Protein AF-0000000077904258 (afdb_homodimer)

Solvent-accessible surface area (backbone atoms only — not comparable to full-atom values): 14167 Å² total; per-residue (Å²): 96,37,34,33,33,31,25,31,45,76,33,24,28,52,39,50,52,56,43,43,74,75,64,31,46,47,24,30,36,24,66,54,66,74,36,57,56,50,48,56,64,49,77,97,43,69,76,80,59,50,77,41,76,36,55,61,71,36,68,67,44,33,50,74,46,40,58,83,74,37,64,32,38,37,22,43,36,94,44,41,68,57,14,51,48,27,47,47,45,38,37,70,76,64,60,46,83,46,44,39,28,33,26,57,51,66,70,54,41,58,57,41,32,74,72,65,69,45,47,67,48,39,40,34,58,55,40,29,50,52,52,53,54,61,68,72,99,97,36,35,32,34,32,24,32,46,74,33,24,30,52,40,50,52,57,44,42,72,76,64,33,45,46,24,31,36,24,65,54,68,75,38,56,56,50,47,54,65,49,76,97,45,68,76,80,59,48,77,40,76,36,55,60,71,36,68,66,44,34,49,74,45,40,58,85,75,37,64,30,36,37,22,43,36,94,44,41,68,56,14,50,48,27,48,48,44,38,37,72,76,64,59,46,84,46,45,40,27,32,26,57,50,66,70,56,42,57,55,42,32,74,72,66,70,45,47,67,46,38,38,35,59,54,39,28,52,53,53,52,52,61,68,73,102

Structure (mmCIF, N/CA/C/O backbone):
data_AF-0000000077904258-model_v1
#
loop_
_entity.id
_entity.type
_entity.pdbx_description
1 polymer 'Trk system potassium uptake protein TrkA'
#
loop_
_atom_site.group_PDB
_atom_site.id
_atom_site.type_symbol
_atom_site.label_atom_id
_atom_site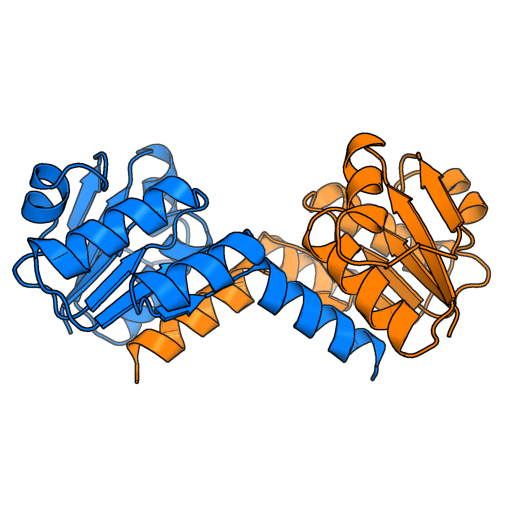.label_alt_id
_atom_site.label_comp_id
_atom_site.label_asym_id
_atom_site.label_entity_id
_atom_site.label_seq_id
_atom_site.pdbx_PDB_ins_code
_atom_site.Cartn_x
_atom_site.Cartn_y
_atom_site.Cartn_z
_atom_site.occupancy
_atom_site.B_iso_or_equiv
_atom_site.auth_seq_id
_atom_site.auth_comp_id
_atom_site.auth_asym_id
_atom_site.auth_atom_id
_atom_site.pdbx_PDB_model_num
ATOM 1 N N . MET A 1 1 ? 2.727 25.922 -0.889 1 93.94 1 MET A N 1
ATOM 2 C CA . MET A 1 1 ? 1.817 25.562 0.194 1 93.94 1 MET A CA 1
ATOM 3 C C . MET A 1 1 ? 2.594 25.094 1.425 1 93.94 1 MET A C 1
ATOM 5 O O . MET A 1 1 ? 3.744 24.672 1.315 1 93.94 1 MET A O 1
ATOM 9 N N . ASN A 1 2 ? 1.916 25.328 2.609 1 97.44 2 ASN A N 1
ATOM 10 C CA . ASN A 1 2 ? 2.365 24.719 3.855 1 97.44 2 ASN A CA 1
ATOM 11 C C . ASN A 1 2 ? 1.626 23.422 4.141 1 97.44 2 ASN A C 1
ATOM 13 O O . ASN A 1 2 ? 0.403 23.406 4.297 1 97.44 2 ASN A O 1
ATOM 17 N N . ILE A 1 3 ? 2.377 22.344 4.188 1 98.31 3 ILE A N 1
ATOM 18 C CA . ILE A 1 3 ? 1.742 21.047 4.324 1 98.31 3 ILE A CA 1
ATOM 19 C C . ILE A 1 3 ? 2.25 20.359 5.586 1 98.31 3 ILE A C 1
ATOM 21 O O . ILE A 1 3 ? 3.459 20.312 5.832 1 98.31 3 ILE A O 1
ATOM 25 N N . LEU A 1 4 ? 1.326 19.891 6.375 1 98.75 4 LEU A N 1
ATOM 26 C CA . LEU A 1 4 ? 1.673 19.078 7.535 1 98.75 4 LEU A CA 1
ATOM 27 C C . LEU A 1 4 ? 1.568 17.594 7.203 1 98.75 4 LEU A C 1
ATOM 29 O O . LEU A 1 4 ? 0.49 17.109 6.859 1 98.75 4 LEU A O 1
ATOM 33 N N . VAL A 1 5 ? 2.654 16.891 7.293 1 98.75 5 VAL A N 1
ATOM 34 C CA . VAL A 1 5 ? 2.699 15.461 7.043 1 98.75 5 VAL A CA 1
ATOM 35 C C . VAL A 1 5 ? 2.842 14.711 8.367 1 98.75 5 VAL A C 1
ATOM 37 O O . VAL A 1 5 ? 3.729 15.016 9.164 1 98.75 5 VAL A O 1
ATOM 40 N N . ILE A 1 6 ? 1.942 13.836 8.531 1 98.81 6 ILE A N 1
ATOM 41 C CA . ILE A 1 6 ? 1.975 12.992 9.719 1 98.81 6 ILE A CA 1
ATOM 42 C C . ILE A 1 6 ? 2.443 11.586 9.344 1 98.81 6 ILE A C 1
ATOM 44 O O . ILE A 1 6 ? 1.739 10.859 8.641 1 98.81 6 ILE A O 1
ATOM 48 N N . GLY A 1 7 ? 3.572 11.172 9.852 1 98.44 7 GLY A N 1
ATOM 49 C CA . GLY A 1 7 ? 4.18 9.906 9.492 1 98.44 7 GLY A CA 1
ATOM 50 C C . GLY A 1 7 ? 5.359 10.055 8.547 1 98.44 7 GLY A C 1
ATOM 51 O O . GLY A 1 7 ? 5.242 10.672 7.488 1 98.44 7 GLY A O 1
ATOM 52 N N . CYS A 1 8 ? 6.43 9.438 8.922 1 97.25 8 CYS A N 1
ATOM 53 C CA . CYS A 1 8 ? 7.648 9.516 8.125 1 97.25 8 CYS A CA 1
ATOM 54 C C . CYS A 1 8 ? 8.195 8.133 7.82 1 97.25 8 CYS A C 1
ATOM 56 O O . CYS A 1 8 ? 9.406 7.902 7.91 1 97.25 8 CYS A O 1
ATOM 58 N N . ASP A 1 9 ? 7.273 7.215 7.664 1 95.12 9 ASP A N 1
ATOM 59 C CA . ASP A 1 9 ? 7.727 5.938 7.129 1 95.12 9 ASP A CA 1
ATOM 60 C C . ASP A 1 9 ? 8.109 6.059 5.656 1 95.12 9 ASP A C 1
ATOM 62 O O . ASP A 1 9 ? 8.367 7.164 5.168 1 95.12 9 ASP A O 1
ATOM 66 N N . GLN A 1 10 ? 8.195 4.957 4.957 1 93.62 10 GLN A N 1
ATOM 67 C CA . GLN A 1 10 ? 8.648 4.98 3.568 1 93.62 10 GLN A CA 1
ATOM 68 C C . GLN A 1 10 ? 7.762 5.879 2.715 1 93.62 10 GLN A C 1
ATOM 70 O O . GLN A 1 10 ? 8.258 6.672 1.911 1 93.62 10 GLN A O 1
ATOM 75 N N . VAL A 1 11 ? 6.453 5.777 2.947 1 97.25 11 VAL A N 1
ATOM 76 C CA . VAL A 1 11 ? 5.516 6.602 2.193 1 97.25 11 VAL A CA 1
ATOM 77 C C . VAL A 1 11 ? 5.719 8.07 2.553 1 97.25 11 VAL A C 1
ATOM 79 O O . VAL A 1 11 ? 5.891 8.914 1.668 1 97.25 11 VAL A O 1
ATOM 82 N N . GLY A 1 12 ? 5.73 8.414 3.85 1 97.56 12 GLY A N 1
ATOM 83 C CA . GLY A 1 12 ? 5.879 9.781 4.32 1 97.56 12 GLY A CA 1
ATOM 84 C C . GLY A 1 12 ? 7.18 10.422 3.879 1 97.56 12 GLY A C 1
ATOM 85 O O . GLY A 1 12 ? 7.191 11.57 3.42 1 97.56 12 GLY A O 1
ATOM 86 N N . ALA A 1 13 ? 8.242 9.664 4.023 1 95.44 13 ALA A N 1
ATOM 87 C CA . ALA A 1 13 ? 9.547 10.195 3.662 1 95.44 13 ALA A CA 1
ATOM 88 C C . ALA A 1 13 ? 9.617 10.523 2.174 1 95.44 13 ALA A C 1
ATOM 90 O O . ALA A 1 13 ? 10.117 11.586 1.789 1 95.44 13 ALA A O 1
ATOM 91 N N . SER A 1 14 ? 9.133 9.641 1.361 1 94.81 14 SER A N 1
ATOM 92 C CA . SER A 1 14 ? 9.109 9.867 -0.079 1 94.81 14 SER A CA 1
ATOM 93 C C . SER A 1 14 ? 8.203 11.047 -0.433 1 94.81 14 SER A C 1
ATOM 95 O O . SER A 1 14 ? 8.562 11.891 -1.258 1 94.81 14 SER A O 1
ATOM 97 N N . LEU A 1 15 ? 7.09 11.125 0.194 1 97.19 15 LEU A N 1
ATOM 98 C CA . LEU A 1 15 ? 6.133 12.203 -0.027 1 97.19 15 LEU A CA 1
ATOM 99 C C . LEU A 1 15 ? 6.758 13.562 0.284 1 97.19 15 LEU A C 1
ATOM 101 O O . LEU A 1 15 ? 6.668 14.492 -0.521 1 97.19 15 LEU A O 1
ATOM 105 N N . VAL A 1 16 ? 7.398 13.625 1.448 1 96.75 16 VAL A N 1
ATOM 106 C CA . VAL A 1 16 ? 8.008 14.867 1.922 1 96.75 16 VAL A CA 1
ATOM 107 C C . VAL A 1 16 ? 9.086 15.32 0.94 1 96.75 16 VAL A C 1
ATOM 109 O O . VAL A 1 16 ? 9.133 16.484 0.552 1 96.75 16 VAL A O 1
ATOM 112 N N . ARG A 1 17 ? 9.867 14.43 0.558 1 94.31 17 ARG A N 1
ATOM 113 C CA . ARG A 1 17 ? 10.945 14.742 -0.381 1 94.31 17 ARG A CA 1
ATOM 114 C C . ARG A 1 17 ? 10.391 15.328 -1.675 1 94.31 17 ARG A C 1
ATOM 116 O O . ARG A 1 17 ? 10.844 16.375 -2.131 1 94.31 17 ARG A O 1
ATOM 123 N N . ASP A 1 18 ? 9.398 14.703 -2.252 1 94.56 18 ASP A N 1
ATOM 124 C CA . ASP A 1 18 ? 8.844 15.125 -3.533 1 94.56 18 ASP A CA 1
ATOM 125 C C . ASP A 1 18 ? 8.117 16.469 -3.4 1 94.56 18 ASP A C 1
ATOM 127 O O . ASP A 1 18 ? 8.227 17.328 -4.277 1 94.56 18 ASP A O 1
ATOM 131 N N . LEU A 1 19 ? 7.465 16.656 -2.328 1 96.5 19 LEU A N 1
ATOM 132 C CA . LEU A 1 19 ? 6.75 17.906 -2.102 1 96.5 19 LEU A CA 1
ATOM 133 C C . LEU A 1 19 ? 7.723 19.078 -1.931 1 96.5 19 LEU A C 1
ATOM 135 O O . LEU A 1 19 ? 7.5 20.156 -2.471 1 96.5 19 LEU A O 1
ATOM 139 N N . GLU A 1 20 ? 8.75 18.797 -1.123 1 94.56 20 GLU A N 1
ATOM 140 C CA . GLU A 1 20 ? 9.75 19.844 -0.921 1 94.56 20 GLU A CA 1
ATOM 141 C C . GLU A 1 20 ? 10.453 20.188 -2.229 1 94.56 20 GLU A C 1
ATOM 143 O O . GLU A 1 20 ? 10.719 21.359 -2.498 1 94.56 20 GLU A O 1
ATOM 148 N N . ARG A 1 21 ? 10.727 19.219 -2.982 1 92.25 21 ARG A N 1
ATOM 149 C CA . ARG A 1 21 ? 11.422 19.391 -4.25 1 92.25 21 ARG A CA 1
ATOM 150 C C . ARG A 1 21 ? 10.664 20.344 -5.168 1 92.25 21 ARG A C 1
ATOM 152 O O . ARG A 1 21 ? 11.273 21.125 -5.91 1 92.25 21 ARG A O 1
ATOM 159 N N . ILE A 1 22 ? 9.383 20.344 -5.082 1 94.81 22 ILE A N 1
ATOM 160 C CA . ILE A 1 22 ? 8.609 21.188 -5.992 1 94.81 22 ILE A CA 1
ATOM 161 C C . ILE A 1 22 ? 8.219 22.484 -5.293 1 94.81 22 ILE A C 1
ATOM 163 O O . ILE A 1 22 ? 7.324 23.203 -5.754 1 94.81 22 ILE A O 1
ATOM 167 N N . GLY A 1 23 ? 8.672 22.672 -4.043 1 95.06 23 GLY A N 1
ATOM 168 C CA . GLY A 1 23 ? 8.664 24.016 -3.49 1 95.06 23 GLY A CA 1
ATOM 169 C C . GLY A 1 23 ? 7.676 24.203 -2.355 1 95.06 23 GLY A C 1
ATOM 170 O O . GLY A 1 23 ? 7.391 25.328 -1.94 1 95.06 23 GLY A O 1
ATOM 171 N N . HIS A 1 24 ? 7.125 23.141 -1.857 1 97.25 24 HIS A N 1
ATOM 172 C CA . HIS A 1 24 ? 6.211 23.25 -0.727 1 97.25 24 HIS A CA 1
ATOM 173 C C . HIS A 1 24 ? 6.973 23.312 0.592 1 97.25 24 HIS A C 1
ATOM 175 O O . HIS A 1 24 ? 8.055 22.75 0.715 1 97.25 24 HIS A O 1
ATOM 181 N N . ASP A 1 25 ? 6.422 24.031 1.524 1 97.38 25 ASP A N 1
ATOM 182 C CA . ASP A 1 25 ? 6.93 24.031 2.893 1 97.38 25 ASP A CA 1
ATOM 183 C C . ASP A 1 25 ? 6.332 22.875 3.695 1 97.38 25 ASP A C 1
ATOM 185 O O . ASP A 1 25 ? 5.113 22.688 3.709 1 97.38 25 ASP A O 1
ATOM 189 N N . ILE A 1 26 ? 7.234 22.125 4.391 1 97.5 26 ILE A N 1
ATOM 190 C CA . ILE A 1 26 ? 6.75 20.891 4.98 1 97.5 26 ILE A CA 1
ATOM 191 C C . ILE A 1 26 ? 7.047 20.875 6.477 1 97.5 26 ILE A C 1
ATOM 193 O O . ILE A 1 26 ? 8.148 21.219 6.898 1 97.5 26 ILE A O 1
ATOM 197 N N . SER A 1 27 ? 6.055 20.562 7.246 1 98.38 27 SER A N 1
ATOM 198 C CA . SER A 1 27 ? 6.227 20.141 8.633 1 98.38 27 SER A CA 1
ATOM 199 C C . SER A 1 27 ? 5.855 18.672 8.805 1 98.38 27 SER A C 1
ATOM 201 O O . SER A 1 27 ? 4.914 18.172 8.18 1 98.38 27 SER A O 1
ATOM 203 N N . ILE A 1 28 ? 6.602 18 9.703 1 98.44 28 ILE A N 1
ATOM 204 C CA . ILE A 1 28 ? 6.371 16.578 9.906 1 98.44 28 ILE A CA 1
ATOM 205 C C . ILE A 1 28 ? 6.148 16.297 11.391 1 98.44 28 ILE A C 1
ATOM 207 O O . ILE A 1 28 ? 6.848 16.859 12.242 1 98.44 28 ILE A O 1
ATOM 211 N N . ILE A 1 29 ? 5.176 15.492 11.641 1 98.75 29 ILE A N 1
ATOM 212 C CA . ILE A 1 29 ? 5.043 14.898 12.961 1 98.75 29 ILE A CA 1
ATOM 213 C C . ILE A 1 29 ? 5.242 13.383 12.867 1 98.75 29 ILE A C 1
ATOM 215 O O . ILE A 1 29 ? 4.59 12.711 12.062 1 98.75 29 ILE A O 1
ATOM 219 N N . GLU A 1 30 ? 6.148 12.852 13.625 1 98.38 30 GLU A N 1
ATOM 220 C CA . GLU A 1 30 ? 6.445 11.422 13.648 1 98.38 30 GLU A CA 1
ATOM 221 C C . GLU A 1 30 ? 6.637 10.93 15.078 1 98.38 30 GLU A C 1
ATOM 223 O O . GLU A 1 30 ? 7.422 11.492 15.836 1 98.38 30 GLU A O 1
ATOM 228 N N . LYS A 1 31 ? 5.852 9.906 15.336 1 97 31 LYS A N 1
ATOM 229 C CA . LYS A 1 31 ? 5.867 9.375 16.703 1 97 31 LYS A CA 1
ATOM 230 C C . LYS A 1 31 ? 7.16 8.617 16.984 1 97 31 LYS A C 1
ATOM 232 O O . LYS A 1 31 ? 7.707 8.695 18.078 1 97 31 LYS A O 1
ATOM 237 N N . ASP A 1 32 ? 7.652 7.855 16.094 1 96.88 32 ASP A N 1
ATOM 238 C CA . ASP A 1 32 ? 8.883 7.082 16.203 1 96.88 32 ASP A CA 1
ATOM 239 C C . ASP A 1 32 ? 10.07 7.863 15.641 1 96.88 32 ASP A C 1
ATOM 241 O O . ASP A 1 32 ? 10.25 7.949 14.422 1 96.88 32 ASP A O 1
ATOM 245 N N . SER A 1 33 ? 10.969 8.312 16.516 1 95.56 33 SER A N 1
ATOM 246 C CA . SER A 1 33 ? 12.102 9.148 16.125 1 95.56 33 SER A CA 1
ATOM 247 C C . SER A 1 33 ? 13 8.43 15.125 1 95.56 33 SER A C 1
ATOM 249 O O . SER A 1 33 ? 13.656 9.07 14.297 1 95.56 33 SER A O 1
ATOM 251 N N . GLU A 1 34 ? 12.977 7.113 15.117 1 95.38 34 GLU A N 1
ATOM 252 C CA . GLU A 1 34 ? 13.82 6.34 14.211 1 95.38 34 GLU A CA 1
ATOM 253 C C . GLU A 1 34 ? 13.383 6.516 12.758 1 95.38 34 GLU A C 1
ATOM 255 O O . GLU A 1 34 ? 14.211 6.484 11.852 1 95.38 34 GLU A O 1
ATOM 260 N N . GLN A 1 35 ? 12.109 6.766 12.555 1 95.5 35 GLN A N 1
ATOM 261 C CA . GLN A 1 35 ? 11.578 6.918 11.203 1 95.5 35 GLN A CA 1
ATOM 262 C C . GLN A 1 35 ? 12.039 8.234 10.586 1 95.5 35 GLN A C 1
ATOM 264 O O . GLN A 1 35 ? 12.094 8.359 9.359 1 95.5 35 GLN A O 1
ATOM 269 N N . LEU A 1 36 ? 12.367 9.281 11.398 1 94.56 36 LEU A N 1
ATOM 270 C CA . LEU A 1 36 ? 12.789 10.578 10.883 1 94.56 36 LEU A CA 1
ATOM 271 C C . LEU A 1 36 ? 14.141 10.469 10.172 1 94.56 36 LEU A C 1
ATOM 273 O O . LEU A 1 36 ? 14.484 11.328 9.352 1 94.56 36 LEU A O 1
ATOM 277 N N . LYS A 1 37 ? 14.859 9.414 10.508 1 91.69 37 LYS A N 1
ATOM 278 C CA . LYS A 1 37 ? 16.156 9.188 9.867 1 91.69 37 LYS A CA 1
ATOM 279 C C . LYS A 1 37 ? 15.992 8.969 8.367 1 91.69 37 LYS A C 1
ATOM 281 O O . LYS A 1 37 ? 16.953 9.141 7.605 1 91.69 37 LYS A O 1
ATOM 286 N N . ARG A 1 38 ? 14.797 8.633 7.93 1 91.81 38 ARG A N 1
ATOM 287 C CA . ARG A 1 38 ? 14.516 8.383 6.52 1 91.81 38 ARG A CA 1
ATOM 288 C C . ARG A 1 38 ? 14.617 9.664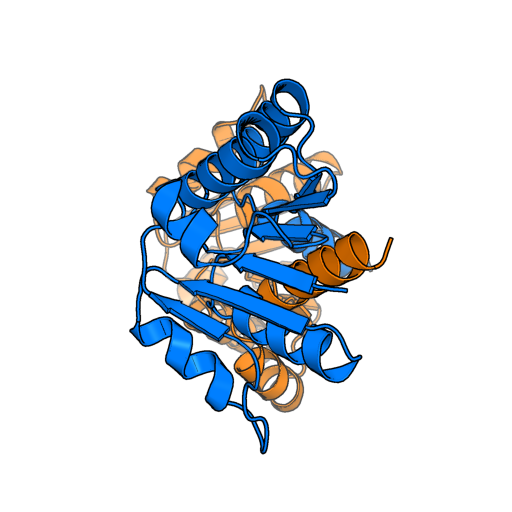 5.703 1 91.81 38 ARG A C 1
ATOM 290 O O . ARG A 1 38 ? 14.789 9.625 4.48 1 91.81 38 ARG A O 1
ATOM 297 N N . LEU A 1 39 ? 14.461 10.797 6.254 1 89.88 39 LEU A N 1
ATOM 298 C CA . LEU A 1 39 ? 14.477 12.07 5.547 1 89.88 39 LEU A CA 1
ATOM 299 C C . LEU A 1 39 ? 15.852 12.344 4.941 1 89.88 39 LEU A C 1
ATOM 301 O O . LEU A 1 39 ? 15.953 12.922 3.857 1 89.88 39 LEU A O 1
ATOM 305 N N . ASP A 1 40 ? 16.859 11.93 5.629 1 80.12 40 ASP A N 1
ATOM 306 C CA . ASP A 1 40 ? 18.203 12.242 5.172 1 80.12 40 ASP A CA 1
ATOM 307 C C . ASP A 1 40 ? 18.859 11.031 4.504 1 80.12 40 ASP A C 1
ATOM 309 O O . ASP A 1 40 ? 20.047 11.062 4.18 1 80.12 40 ASP A O 1
ATOM 313 N N . ALA A 1 41 ? 18.094 9.969 4.332 1 67.19 41 ALA A N 1
ATOM 314 C CA . ALA A 1 41 ? 18.688 8.703 3.908 1 67.19 41 ALA A CA 1
ATOM 315 C C . ALA A 1 41 ? 18.984 8.719 2.412 1 67.19 41 ALA A C 1
ATOM 317 O O . ALA A 1 41 ? 19.812 7.934 1.936 1 67.19 41 ALA A O 1
ATOM 318 N N . PHE A 1 42 ? 18.266 9.539 1.79 1 62.66 42 PHE A N 1
ATOM 319 C CA . PHE A 1 42 ? 18.422 9.398 0.346 1 62.66 42 PHE A CA 1
ATOM 320 C C . PHE A 1 42 ? 19.062 10.633 -0.257 1 62.66 42 PHE A C 1
ATOM 322 O O . PHE A 1 42 ? 18.625 11.758 -0.011 1 62.66 42 PHE A O 1
ATOM 329 N N . ASP A 1 43 ? 20.094 10.25 -1.089 1 64.94 43 ASP A N 1
ATOM 330 C CA . ASP A 1 43 ? 20.812 11.195 -1.944 1 64.94 43 ASP A CA 1
ATOM 331 C C . ASP A 1 43 ? 21.203 12.453 -1.169 1 64.94 43 ASP A C 1
ATOM 333 O O . ASP A 1 43 ? 21.312 12.422 0.059 1 64.94 43 ASP A O 1
ATOM 337 N N . ASP A 1 44 ? 21.688 13.555 -1.771 1 76.69 44 ASP A N 1
ATOM 338 C CA . ASP A 1 44 ? 22.141 14.867 -1.316 1 76.69 44 ASP A CA 1
ATOM 339 C C . ASP A 1 44 ? 20.969 15.695 -0.79 1 76.69 44 ASP A C 1
ATOM 341 O O . ASP A 1 44 ? 21.062 16.922 -0.668 1 76.69 44 ASP A O 1
ATOM 345 N N . TYR A 1 45 ? 19.938 14.773 -0.465 1 83.12 45 TYR A N 1
ATOM 346 C CA . TYR A 1 45 ? 18.766 15.492 0.027 1 83.12 45 TYR A CA 1
ATOM 347 C C . TYR A 1 45 ? 18.891 15.773 1.52 1 83.12 45 TYR A C 1
ATOM 349 O O . TYR A 1 45 ? 19.281 14.906 2.295 1 83.12 45 TYR A O 1
ATOM 357 N N . THR A 1 46 ? 18.609 17.078 1.881 1 87.75 46 THR A N 1
ATOM 358 C CA . THR A 1 46 ? 18.531 17.5 3.275 1 87.75 46 THR A CA 1
ATOM 359 C C . THR A 1 46 ? 17.188 18.156 3.572 1 87.75 46 THR A C 1
ATOM 361 O O . THR A 1 46 ? 16.797 19.125 2.922 1 87.75 46 THR A O 1
ATOM 364 N N . PHE A 1 47 ? 16.547 17.578 4.449 1 93 47 PHE A N 1
ATOM 365 C CA . PHE A 1 47 ? 15.234 18.109 4.82 1 93 47 PHE A CA 1
ATOM 366 C C . PHE A 1 47 ? 15.367 19.5 5.43 1 93 47 PHE A C 1
ATOM 368 O O . PHE A 1 47 ? 16.172 19.719 6.336 1 93 47 PHE A O 1
ATOM 375 N N . SER A 1 48 ? 14.625 20.406 4.902 1 92.38 48 SER A N 1
ATOM 376 C CA . SER A 1 48 ? 14.758 21.781 5.34 1 92.38 48 SER A CA 1
ATOM 377 C C . SER A 1 48 ? 13.57 22.219 6.191 1 92.38 48 SER A C 1
ATOM 379 O O . SER A 1 48 ? 13.562 23.328 6.746 1 92.38 48 SER A O 1
ATOM 381 N N . GLY A 1 49 ? 12.586 21.391 6.289 1 94.44 49 GLY A N 1
ATOM 382 C CA . GLY A 1 49 ? 11.383 21.75 7.023 1 94.44 49 GLY A CA 1
ATOM 383 C C . GLY A 1 49 ? 11.484 21.469 8.508 1 94.44 49 GLY A C 1
ATOM 384 O O . GLY A 1 49 ? 12.578 21.484 9.078 1 94.44 49 GLY A O 1
ATOM 385 N N . ASN A 1 50 ? 10.406 21.438 9.18 1 95.38 50 ASN A N 1
ATOM 386 C CA . ASN A 1 50 ? 10.344 21.188 10.617 1 95.38 50 ASN A CA 1
ATOM 387 C C . ASN A 1 50 ? 9.852 19.781 10.922 1 95.38 50 ASN A C 1
ATOM 389 O O . ASN A 1 50 ? 8.836 19.344 10.375 1 95.38 50 ASN A O 1
ATOM 393 N N . ALA A 1 51 ? 10.562 19.109 11.719 1 97 51 ALA A N 1
ATOM 394 C CA . ALA A 1 51 ? 10.172 17.766 12.148 1 97 51 ALA A CA 1
ATOM 395 C C . ALA A 1 51 ? 9.984 17.703 13.656 1 97 51 ALA A C 1
ATOM 397 O O . ALA A 1 51 ? 10.875 18.094 14.414 1 97 51 ALA A O 1
ATOM 398 N N . LEU A 1 52 ? 8.875 17.25 14.031 1 98.12 52 LEU A N 1
ATOM 399 C CA . LEU A 1 52 ? 8.531 17.141 15.445 1 98.12 52 LEU A CA 1
ATOM 400 C C . LEU A 1 52 ? 8.289 15.68 15.828 1 98.12 52 LEU A C 1
ATOM 402 O O . LEU A 1 52 ? 7.551 14.969 15.133 1 98.12 52 LEU A O 1
ATOM 406 N N . VAL A 1 53 ? 8.945 15.203 16.938 1 98.44 53 VAL A N 1
ATOM 407 C CA . VAL A 1 53 ? 8.641 13.883 17.5 1 98.44 53 VAL A CA 1
ATOM 408 C C . VAL A 1 53 ? 7.496 14 18.5 1 98.44 53 VAL A C 1
ATOM 410 O O . VAL A 1 53 ? 7.574 14.773 19.453 1 98.44 53 VAL A O 1
ATOM 413 N N . GLY A 1 54 ? 6.414 13.312 18.219 1 98.31 54 GLY A N 1
ATOM 414 C CA . GLY A 1 54 ? 5.273 13.375 19.125 1 98.31 54 GLY A CA 1
ATOM 415 C C . GLY A 1 54 ? 4.109 12.516 18.672 1 98.31 54 GLY A C 1
ATOM 416 O O . GLY A 1 54 ? 4.176 11.875 17.625 1 98.31 54 GLY A O 1
ATOM 417 N N . ASP A 1 55 ? 3.141 12.438 19.531 1 98.31 55 ASP A N 1
ATOM 418 C CA . ASP A 1 55 ? 1.912 11.703 19.234 1 98.31 55 ASP A CA 1
ATOM 419 C C . ASP A 1 55 ? 0.931 12.578 18.453 1 98.31 55 ASP A C 1
ATOM 421 O O . ASP A 1 55 ? 0.373 13.531 19 1 98.31 55 ASP A O 1
ATOM 425 N N . 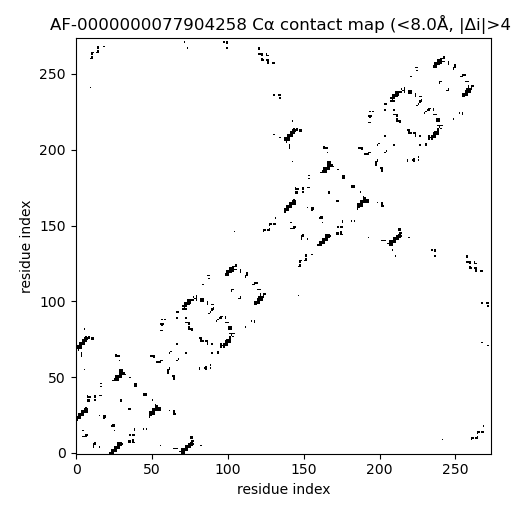PRO A 1 56 ? 0.704 12.281 17.188 1 97.38 56 PRO A N 1
ATOM 426 C CA . PRO A 1 56 ? -0.121 13.172 16.359 1 97.38 56 PRO A CA 1
ATOM 427 C C . PRO A 1 56 ? -1.601 13.117 16.734 1 97.38 56 PRO A C 1
ATOM 429 O O . PRO A 1 56 ? -2.418 13.828 16.141 1 97.38 56 PRO A O 1
ATOM 432 N N . THR A 1 57 ? -1.984 12.227 17.688 1 97.81 57 THR A N 1
ATOM 433 C CA . THR A 1 57 ? -3.375 12.203 18.125 1 97.81 57 THR A CA 1
ATOM 434 C C . THR A 1 57 ? -3.596 13.18 19.281 1 97.81 57 THR A C 1
ATOM 436 O O . THR A 1 57 ? -4.727 13.359 19.734 1 97.81 57 THR A O 1
ATOM 439 N N . ASP A 1 58 ? -2.553 13.758 19.719 1 98.31 58 ASP A N 1
ATOM 440 C CA . ASP A 1 58 ? -2.6 14.836 20.703 1 98.31 58 ASP A CA 1
ATOM 441 C C . ASP A 1 58 ? -2.754 16.188 20.016 1 98.31 58 ASP A C 1
ATOM 443 O O . ASP A 1 58 ? -1.854 16.641 19.312 1 98.31 58 ASP A O 1
ATOM 447 N N . PRO A 1 59 ? -3.846 16.859 20.312 1 98.38 59 PRO A N 1
ATOM 448 C CA . PRO A 1 59 ? -4.066 18.156 19.688 1 98.38 59 PRO A CA 1
ATOM 449 C C . PRO A 1 59 ? -2.928 19.141 19.938 1 98.38 59 PRO A C 1
ATOM 451 O O . PRO A 1 59 ? -2.617 19.969 19.078 1 98.38 59 PRO A O 1
ATOM 454 N N . ASP A 1 60 ? -2.35 19.016 21.078 1 98.5 60 ASP A N 1
ATOM 455 C CA . ASP A 1 60 ? -1.252 19.922 21.391 1 98.5 60 ASP A CA 1
ATOM 456 C C . ASP A 1 60 ? -0.038 19.641 20.516 1 98.5 60 ASP A C 1
ATOM 458 O O . ASP A 1 60 ? 0.679 20.562 20.125 1 98.5 60 ASP A O 1
ATOM 462 N N . VAL A 1 61 ? 0.183 18.438 20.25 1 98.75 61 VAL A N 1
ATOM 463 C CA . VAL A 1 61 ? 1.278 18.062 19.359 1 98.75 61 VAL A CA 1
ATOM 464 C C . VAL A 1 61 ? 0.989 18.547 17.953 1 98.75 61 VAL A C 1
ATOM 466 O O . VAL A 1 61 ? 1.882 19.047 17.266 1 98.75 61 VAL A O 1
ATOM 469 N N . LEU A 1 62 ? -0.232 18.422 17.5 1 98.75 62 LEU A N 1
ATOM 470 C CA . LEU A 1 62 ? -0.628 18.922 16.188 1 98.75 62 LEU A CA 1
ATOM 471 C C . LEU A 1 62 ? -0.411 20.438 16.094 1 98.75 62 LEU A C 1
ATOM 473 O O . LEU A 1 62 ? 0.095 20.922 15.086 1 98.75 62 LEU A O 1
ATOM 477 N N . ARG A 1 63 ? -0.749 21.156 17.141 1 98.44 63 ARG A N 1
ATOM 478 C CA . ARG A 1 63 ? -0.534 22.594 17.188 1 98.44 63 ARG A CA 1
ATOM 479 C C . ARG A 1 63 ? 0.949 22.922 17.062 1 98.44 63 ARG A C 1
ATOM 481 O O . ARG A 1 63 ? 1.338 23.781 16.266 1 98.44 63 ARG A O 1
ATOM 488 N N . GLN A 1 64 ? 1.684 22.219 17.906 1 98.06 64 GLN A N 1
ATOM 489 C CA . GLN A 1 64 ? 3.127 22.438 17.859 1 98.06 64 GLN A CA 1
ATOM 490 C C . GLN A 1 64 ? 3.688 22.141 16.469 1 98.06 64 GLN A C 1
ATOM 492 O O . GLN A 1 64 ? 4.66 22.766 16.047 1 98.06 64 GLN A O 1
ATOM 497 N N . GLY A 1 65 ? 3.051 21.234 15.773 1 97.81 65 GLY A N 1
ATOM 498 C CA . GLY A 1 65 ? 3.488 20.859 14.438 1 97.81 65 GLY A CA 1
ATOM 499 C C . GLY A 1 65 ? 3.051 21.828 13.359 1 97.81 65 GLY A C 1
ATOM 500 O O . GLY A 1 65 ? 3.432 21.703 12.195 1 97.81 65 GLY A O 1
ATOM 501 N N . GLY A 1 66 ? 2.203 22.766 13.727 1 97.56 66 GLY A N 1
ATOM 502 C CA . GLY A 1 66 ? 1.864 23.844 12.789 1 97.56 66 GLY A CA 1
ATOM 503 C C . GLY A 1 66 ? 0.527 23.625 12.109 1 97.56 66 GLY A C 1
ATOM 504 O O . GLY A 1 66 ? 0.282 24.188 11.031 1 97.56 66 GLY A O 1
ATOM 505 N N . ILE A 1 67 ? -0.359 22.828 12.688 1 98.38 67 ILE A N 1
ATOM 506 C CA . ILE A 1 67 ? -1.605 22.484 12.016 1 98.38 67 ILE A CA 1
ATOM 507 C C . ILE A 1 67 ? -2.463 23.719 11.828 1 98.38 67 ILE A C 1
ATOM 509 O O . ILE A 1 67 ? -3.25 23.812 10.883 1 98.38 67 ILE A O 1
ATOM 513 N N . GLU A 1 68 ? -2.273 24.703 12.672 1 97.88 68 GLU A N 1
ATOM 514 C CA . GLU A 1 68 ? -3.143 25.875 12.641 1 97.88 68 GLU A CA 1
ATOM 515 C C . GLU A 1 68 ? -2.846 26.75 11.422 1 97.88 68 GLU A C 1
ATOM 517 O O . GLU A 1 68 ? -3.695 27.516 10.984 1 97.88 68 GLU A O 1
ATOM 522 N N . ASN A 1 69 ? -1.69 26.594 10.836 1 95.5 69 ASN A N 1
ATOM 523 C CA . ASN A 1 69 ? -1.279 27.484 9.758 1 95.5 69 ASN A CA 1
ATOM 524 C C . ASN A 1 69 ? -1.023 26.719 8.461 1 95.5 69 ASN A C 1
ATOM 526 O O . ASN A 1 69 ? -0.608 27.297 7.461 1 95.5 69 ASN A O 1
ATOM 530 N N . CYS A 1 70 ? -1.337 25.453 8.453 1 97.62 70 CYS A N 1
ATOM 531 C CA . CYS A 1 70 ? -1.028 24.688 7.254 1 97.62 70 CYS A CA 1
ATOM 532 C C . CYS A 1 70 ? -2.18 24.75 6.258 1 97.62 70 CYS A C 1
ATOM 534 O O . CYS A 1 70 ? -3.312 25.047 6.629 1 97.62 70 CYS A O 1
ATOM 536 N N . ASP A 1 71 ? -1.851 24.531 5.016 1 97.75 71 ASP A N 1
ATOM 537 C CA . ASP A 1 71 ? -2.834 24.531 3.936 1 97.75 71 ASP A CA 1
ATOM 538 C C . ASP A 1 71 ? -3.445 23.141 3.752 1 97.75 71 ASP A C 1
ATOM 540 O O . ASP A 1 71 ? -4.559 23.016 3.236 1 97.75 71 ASP A O 1
ATOM 544 N N . ALA A 1 72 ? -2.719 22.141 4.137 1 97.81 72 ALA A N 1
ATOM 545 C CA . ALA A 1 72 ? -3.168 20.766 3.963 1 97.81 72 ALA A CA 1
ATOM 546 C C . ALA A 1 72 ? -2.51 19.844 4.984 1 97.81 72 ALA A C 1
ATOM 548 O O . ALA A 1 72 ? -1.424 20.141 5.492 1 97.81 72 ALA A O 1
ATOM 549 N N . VAL A 1 73 ? -3.219 18.766 5.266 1 98.12 73 VAL A N 1
ATOM 550 C CA . VAL A 1 73 ? -2.709 17.734 6.16 1 98.12 73 VAL A CA 1
ATOM 551 C C . VAL A 1 73 ? -2.709 16.375 5.445 1 98.12 73 VAL A C 1
ATOM 553 O O . VAL A 1 73 ? -3.682 16.031 4.777 1 98.12 73 VAL A O 1
ATOM 556 N N . ALA A 1 74 ? -1.646 15.672 5.535 1 98.62 74 ALA A N 1
ATOM 557 C CA . ALA A 1 74 ? -1.55 14.305 5.039 1 98.62 74 ALA A CA 1
ATOM 558 C C . ALA A 1 74 ? -1.148 13.344 6.156 1 98.62 74 ALA A C 1
ATOM 560 O O . ALA A 1 74 ? -0.003 13.359 6.613 1 98.62 74 ALA A O 1
ATOM 561 N N . ALA A 1 75 ? -2.062 12.578 6.594 1 98.56 75 ALA A N 1
ATOM 562 C CA . ALA A 1 75 ? -1.78 11.531 7.57 1 98.56 75 ALA A CA 1
ATOM 563 C C . ALA A 1 75 ? -1.466 10.203 6.887 1 98.56 75 ALA A C 1
ATOM 565 O O . ALA A 1 75 ? -2.369 9.523 6.395 1 98.56 75 ALA A O 1
ATOM 566 N N . VAL A 1 76 ? -0.159 9.805 6.941 1 98.62 76 VAL A N 1
ATOM 567 C CA . VAL A 1 76 ? 0.215 8.75 6.004 1 98.62 76 VAL A CA 1
ATOM 568 C C . VAL A 1 76 ? 1.054 7.695 6.723 1 98.62 76 VAL A C 1
ATOM 570 O O . VAL A 1 76 ? 1.803 6.949 6.086 1 98.62 76 VAL A O 1
ATOM 573 N N . SER A 1 77 ? 0.988 7.633 8.062 1 98 77 SER A N 1
ATOM 574 C CA . SER A 1 77 ? 1.712 6.586 8.773 1 98 77 SER A CA 1
ATOM 575 C C . SER A 1 77 ? 1.128 5.211 8.477 1 98 77 SER A C 1
ATOM 577 O O . SER A 1 77 ? 0.109 5.098 7.793 1 98 77 SER A O 1
ATOM 579 N N . GLU A 1 78 ? 1.759 4.168 8.977 1 95.94 78 GLU A N 1
ATOM 580 C CA . GLU A 1 78 ? 1.284 2.807 8.742 1 95.94 78 GLU A CA 1
ATOM 581 C C . GLU A 1 78 ? 0.18 2.428 9.727 1 95.94 78 GLU A C 1
ATOM 583 O O . GLU A 1 78 ? -0.401 1.344 9.625 1 95.94 78 GLU A O 1
ATOM 588 N N . ASP A 1 79 ? -0.135 3.279 10.625 1 97 79 ASP A N 1
ATOM 589 C CA . ASP A 1 79 ? -1.131 3.01 11.656 1 97 79 ASP A CA 1
ATOM 590 C C . ASP A 1 79 ? -2.477 3.637 11.297 1 97 79 ASP A C 1
ATOM 592 O O . ASP A 1 79 ? -2.668 4.844 11.461 1 97 79 ASP A O 1
ATOM 596 N N . ASP A 1 80 ? -3.453 2.822 10.984 1 96.31 80 ASP A N 1
ATOM 597 C CA . ASP A 1 80 ? -4.758 3.303 10.547 1 96.31 80 ASP A CA 1
ATOM 598 C C . ASP A 1 80 ? -5.434 4.133 11.633 1 96.31 80 ASP A C 1
ATOM 600 O O . ASP A 1 80 ? -5.961 5.215 11.359 1 96.31 80 ASP A O 1
ATOM 604 N N . SER A 1 81 ? -5.359 3.576 12.82 1 95.69 81 SER A N 1
ATOM 605 C CA . SER A 1 81 ? -6.039 4.25 13.922 1 95.69 81 SER A CA 1
ATOM 606 C C . SER A 1 81 ? -5.453 5.637 14.172 1 95.69 81 SER A C 1
ATOM 608 O O . SER A 1 81 ? -6.195 6.602 14.367 1 95.69 81 SER A O 1
ATOM 610 N N . LEU A 1 82 ? -4.164 5.703 14.125 1 97.5 82 LEU A N 1
ATOM 611 C CA . LEU A 1 82 ? -3.475 6.977 14.312 1 97.5 82 LEU A CA 1
ATOM 612 C C . LEU A 1 82 ? -3.846 7.965 13.211 1 97.5 82 LEU A C 1
ATOM 614 O O . LEU A 1 82 ? -4.172 9.117 13.492 1 97.5 82 LEU A O 1
ATOM 618 N N . ASN A 1 83 ? -3.822 7.543 12 1 97.62 83 ASN A N 1
ATOM 619 C CA . ASN A 1 83 ? -4.16 8.398 10.867 1 97.62 83 ASN A CA 1
ATOM 620 C C . ASN A 1 83 ? -5.59 8.93 10.977 1 97.62 83 ASN A C 1
ATOM 622 O O . ASN A 1 83 ? -5.828 10.125 10.789 1 97.62 83 ASN A O 1
ATOM 626 N N . LEU A 1 84 ? -6.496 7.992 11.273 1 95.88 84 LEU A N 1
ATOM 627 C CA . LEU A 1 84 ? -7.906 8.352 11.328 1 95.88 84 LEU A CA 1
ATOM 628 C C . LEU A 1 84 ? -8.164 9.359 12.445 1 95.88 84 LEU A C 1
ATOM 630 O O . LEU A 1 84 ? -8.867 10.352 12.242 1 95.88 84 LEU A O 1
ATOM 634 N N . MET A 1 85 ? -7.574 9.125 13.523 1 96.44 85 MET A N 1
ATOM 635 C CA . MET A 1 85 ? -7.762 10.023 14.656 1 96.44 85 MET A CA 1
ATOM 636 C C . MET A 1 85 ? -7.172 11.398 14.367 1 96.44 85 MET A C 1
ATOM 638 O O . MET A 1 85 ? -7.836 12.422 14.562 1 96.44 85 MET A O 1
ATOM 642 N N . ALA A 1 86 ? -5.953 11.406 13.922 1 97.81 86 ALA A N 1
ATOM 643 C CA . ALA A 1 86 ? -5.301 12.672 13.609 1 97.81 86 ALA A CA 1
ATOM 644 C C . ALA A 1 86 ? -6.082 13.453 12.555 1 97.81 86 ALA A C 1
ATOM 646 O O . ALA A 1 86 ? -6.25 14.664 12.664 1 97.81 86 ALA A O 1
ATOM 647 N N . ALA A 1 87 ? -6.562 12.766 11.508 1 96.62 87 ALA A N 1
ATOM 648 C CA . ALA A 1 87 ? -7.336 13.391 10.445 1 96.62 87 ALA A CA 1
ATOM 649 C C . ALA A 1 87 ? -8.641 13.977 10.984 1 96.62 87 ALA A C 1
ATOM 651 O O . ALA A 1 87 ? -9.039 15.078 10.594 1 96.62 87 ALA A O 1
ATOM 652 N N . GLN A 1 88 ? -9.234 13.188 11.812 1 94.38 88 GLN A N 1
ATOM 653 C CA . GLN A 1 88 ? -10.492 13.664 12.398 1 94.38 88 GLN A CA 1
ATOM 654 C C . GLN A 1 88 ? -10.273 14.93 13.211 1 94.38 88 GLN A C 1
ATOM 656 O O . GLN A 1 88 ? -11.062 15.875 13.125 1 94.38 88 GLN A O 1
ATOM 661 N N . ILE A 1 89 ? -9.25 14.922 14.055 1 97 89 ILE A N 1
ATOM 662 C CA . ILE A 1 89 ? -8.914 16.094 14.859 1 97 89 ILE A CA 1
ATOM 663 C C . ILE A 1 89 ? -8.602 17.281 13.953 1 97 89 ILE A C 1
ATOM 665 O O . ILE A 1 89 ? -9.078 18.391 14.188 1 97 89 ILE A O 1
ATOM 669 N N . ALA A 1 90 ? -7.844 17.062 12.867 1 97.06 90 ALA A N 1
ATOM 670 C CA . ALA A 1 90 ? -7.508 18.109 11.906 1 97.06 90 ALA A CA 1
ATOM 671 C C . ALA A 1 90 ? -8.766 18.75 11.32 1 97.06 90 ALA A C 1
ATOM 673 O O . ALA A 1 90 ? -8.852 19.969 11.203 1 97.06 90 ALA A O 1
ATOM 674 N N . LYS A 1 91 ? -9.75 17.906 11 1 94.56 91 LYS A N 1
ATOM 675 C CA . LYS A 1 91 ? -10.984 18.375 10.375 1 94.56 91 LYS A CA 1
ATOM 676 C C . LYS A 1 91 ? -11.891 19.047 11.398 1 94.56 91 LYS A C 1
ATOM 678 O O . LYS A 1 91 ? -12.383 20.156 11.164 1 94.56 91 LYS A O 1
ATOM 683 N N . SER A 1 92 ? -12.102 18.422 12.469 1 94 92 SER A N 1
ATOM 684 C CA . SER A 1 92 ? -13.148 18.828 13.398 1 94 92 SER A CA 1
ATOM 685 C C . SER A 1 92 ? -12.664 19.938 14.328 1 94 92 SER A C 1
ATOM 687 O O . SER A 1 92 ? -13.344 20.953 14.508 1 94 92 SER A O 1
ATOM 689 N N . LEU A 1 93 ? -11.531 19.75 14.867 1 96.38 93 LEU A N 1
ATOM 690 C CA . LEU A 1 93 ? -11.031 20.703 15.859 1 96.38 93 LEU A CA 1
ATOM 691 C C . LEU A 1 93 ? -10.305 21.859 15.188 1 96.38 93 LEU A C 1
ATOM 693 O O . LEU A 1 93 ? -10.484 23.016 15.57 1 96.38 93 LEU A O 1
ATOM 697 N N . PHE A 1 94 ? -9.531 21.594 14.172 1 97.62 94 PHE A N 1
ATOM 698 C CA . PHE A 1 94 ? -8.695 22.625 13.578 1 97.62 94 PHE A CA 1
ATOM 699 C C . PHE A 1 94 ? -9.281 23.109 12.258 1 97.62 94 PHE A C 1
ATOM 701 O O . PHE A 1 94 ? -8.734 24 11.617 1 97.62 94 PHE A O 1
ATOM 708 N N . GLN A 1 95 ? -10.32 22.484 11.797 1 96 95 GLN A N 1
ATOM 709 C CA . GLN A 1 95 ? -11.125 22.891 10.648 1 96 95 GLN A CA 1
ATOM 710 C C . GLN A 1 95 ? -10.281 22.969 9.383 1 96 95 GLN A C 1
ATOM 712 O O . GLN A 1 95 ? -10.414 23.922 8.609 1 96 95 GLN A O 1
ATOM 717 N N . ARG A 1 96 ? -9.344 22.016 9.289 1 95.5 96 ARG A N 1
ATOM 718 C CA . ARG A 1 96 ? -8.594 21.938 8.047 1 95.5 96 ARG A CA 1
ATOM 719 C C . ARG A 1 96 ? -9.445 21.328 6.934 1 95.5 96 ARG A C 1
ATOM 721 O O . ARG A 1 96 ? -10.062 20.281 7.121 1 95.5 96 ARG A O 1
ATOM 728 N N . GLU A 1 97 ? -9.461 21.969 5.82 1 92.62 97 GLU A N 1
ATOM 729 C CA . GLU A 1 97 ? -10.336 21.547 4.734 1 92.62 97 GLU A CA 1
ATOM 730 C C . GLU A 1 97 ? -9.688 20.422 3.916 1 92.62 97 GLU A C 1
ATOM 732 O O . GLU A 1 97 ? -10.352 19.469 3.521 1 92.62 97 GLU A O 1
ATOM 737 N N . LYS A 1 98 ? -8.406 20.594 3.605 1 95.19 98 LYS A N 1
ATOM 738 C CA . LYS A 1 98 ? -7.699 19.609 2.793 1 95.19 98 LYS A CA 1
ATOM 739 C C . LYS A 1 98 ? -6.938 18.609 3.668 1 95.19 98 LYS A C 1
ATOM 741 O O . LYS A 1 98 ? -5.816 18.891 4.098 1 95.19 98 LYS A O 1
ATOM 746 N N . VAL A 1 99 ? -7.613 17.469 3.912 1 96.12 99 VAL A N 1
ATOM 747 C CA . VAL A 1 99 ? -7.039 16.422 4.754 1 96.12 99 VAL A CA 1
ATOM 748 C C . VAL A 1 99 ? -7.051 15.094 4.004 1 96.12 99 VAL A C 1
ATOM 750 O O . VAL A 1 99 ? -8.117 14.602 3.623 1 96.12 99 VAL A O 1
ATOM 753 N N . ILE A 1 100 ? -5.867 14.578 3.756 1 97 100 ILE A N 1
ATOM 754 C CA . ILE A 1 100 ? -5.711 13.273 3.123 1 97 100 ILE A CA 1
ATOM 755 C C . ILE A 1 100 ? -5.312 12.234 4.168 1 97 100 ILE A C 1
ATOM 757 O O . ILE A 1 100 ? -4.367 12.453 4.934 1 97 100 ILE A O 1
ATOM 761 N N . CYS A 1 101 ? -5.988 11.141 4.184 1 97.06 101 CYS A N 1
ATOM 762 C CA . CYS A 1 101 ? -5.812 10.141 5.234 1 97.06 101 CYS A CA 1
ATOM 763 C C . CYS A 1 101 ? -5.539 8.766 4.641 1 97.06 101 CYS A C 1
ATOM 765 O O . CYS A 1 101 ? -6.375 8.219 3.922 1 97.06 101 CYS A O 1
ATOM 767 N N . ARG A 1 102 ? -4.406 8.211 4.938 1 97.88 102 ARG A N 1
ATOM 768 C CA . ARG A 1 102 ? -4.078 6.836 4.57 1 97.88 102 ARG A CA 1
ATOM 769 C C . ARG A 1 102 ? -4.789 5.84 5.484 1 97.88 102 ARG A C 1
ATOM 771 O O . ARG A 1 102 ? -4.754 5.977 6.707 1 97.88 102 ARG A O 1
ATOM 778 N N . VAL A 1 103 ? -5.484 4.918 4.836 1 96.5 103 VAL A N 1
ATOM 779 C CA . VAL A 1 103 ? -6.141 3.848 5.578 1 96.5 103 VAL A CA 1
ATOM 780 C C . VAL A 1 103 ? -5.945 2.52 4.852 1 96.5 103 VAL A C 1
ATOM 782 O O . VAL A 1 103 ? -6.445 2.332 3.74 1 96.5 103 VAL A O 1
ATOM 785 N N . SER A 1 104 ? -5.297 1.577 5.48 1 95.75 104 SER A N 1
ATOM 786 C CA . SER A 1 104 ? -4.93 0.332 4.812 1 95.75 104 SER A CA 1
ATOM 787 C C . SER A 1 104 ? -6.09 -0.66 4.82 1 95.75 104 SER A C 1
ATOM 789 O O . SER A 1 104 ? -6.172 -1.53 3.951 1 95.75 104 SER A O 1
ATOM 791 N N . ASP A 1 105 ? -6.953 -0.654 5.812 1 93.88 105 ASP A N 1
ATOM 792 C CA . ASP A 1 105 ? -8.125 -1.518 5.871 1 93.88 105 ASP A CA 1
ATOM 793 C C . ASP A 1 105 ? -9.25 -0.983 4.984 1 93.88 105 ASP A C 1
ATOM 795 O O . ASP A 1 105 ? -9.828 0.066 5.27 1 93.88 105 ASP A O 1
ATOM 799 N N . PRO A 1 106 ? -9.594 -1.717 3.959 1 91.69 106 PRO A N 1
ATOM 800 C CA . PRO A 1 106 ? -10.617 -1.222 3.039 1 91.69 106 PRO A CA 1
ATOM 801 C C . PRO A 1 106 ? -11.969 -1.007 3.719 1 91.69 106 PRO A C 1
ATOM 803 O O . PRO A 1 106 ? -12.734 -0.125 3.318 1 91.69 106 PRO A O 1
ATOM 806 N N . HIS A 1 107 ? -12.25 -1.821 4.676 1 87.62 107 HIS A N 1
ATOM 807 C CA . HIS A 1 107 ? -13.523 -1.673 5.375 1 87.62 107 HIS A CA 1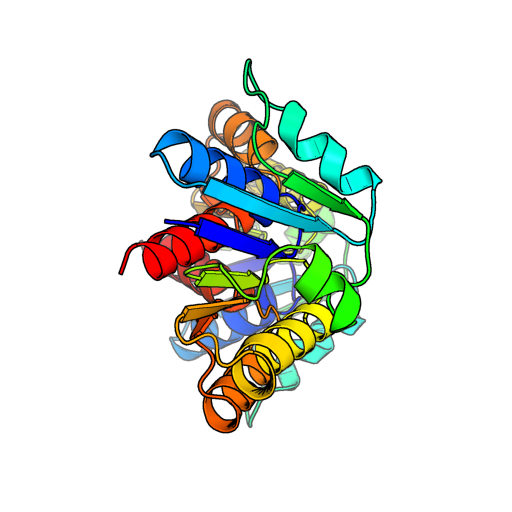
ATOM 808 C C . HIS A 1 107 ? -13.57 -0.363 6.156 1 87.62 107 HIS A C 1
ATOM 810 O O . HIS A 1 107 ? -14.617 0.294 6.207 1 87.62 107 HIS A O 1
ATOM 816 N N . LEU A 1 108 ? -12.43 -0 6.742 1 87.19 108 LEU A N 1
ATOM 817 C CA . LEU A 1 108 ? -12.344 1.269 7.457 1 87.19 108 LEU A CA 1
ATOM 818 C C . LEU A 1 108 ? -12.445 2.443 6.488 1 87.19 108 LEU A C 1
ATOM 820 O O . LEU A 1 108 ? -13.031 3.477 6.82 1 87.19 108 LEU A O 1
ATOM 824 N N . GLN A 1 109 ? -11.844 2.234 5.34 1 88.12 109 GLN A N 1
ATOM 825 C CA . GLN A 1 109 ? -11.898 3.291 4.332 1 88.12 109 GLN A CA 1
ATOM 826 C C . GLN A 1 109 ? -13.336 3.674 4.012 1 88.12 109 GLN A C 1
ATOM 828 O O . GLN A 1 109 ? -13.672 4.859 3.973 1 88.12 109 GLN A O 1
ATOM 833 N N . VAL A 1 110 ? -14.18 2.709 3.83 1 84.06 110 VAL A N 1
ATOM 834 C CA . VAL A 1 110 ? -15.578 2.934 3.459 1 84.06 110 VAL A CA 1
ATOM 835 C C . VAL A 1 110 ? -16.312 3.604 4.613 1 84.06 110 VAL A C 1
ATOM 837 O O . VAL A 1 110 ? -17.016 4.602 4.414 1 84.06 110 VAL A O 1
ATOM 840 N N . LEU A 1 111 ? -16.047 3.086 5.812 1 82.19 111 LEU A N 1
ATOM 841 C CA . LEU A 1 111 ? -16.75 3.553 7 1 82.19 111 LEU A CA 1
ATOM 842 C C . LEU A 1 111 ? -16.406 5.004 7.305 1 82.19 111 LEU A C 1
ATOM 844 O O . LEU A 1 111 ? -17.281 5.82 7.574 1 82.19 111 LEU A O 1
ATOM 848 N N . TYR A 1 112 ? -15.203 5.406 7.109 1 80.19 112 TYR A N 1
ATOM 849 C CA . TYR A 1 112 ? -14.75 6.723 7.547 1 80.19 112 TYR A CA 1
ATOM 850 C C . TYR A 1 112 ? -14.984 7.766 6.457 1 80.19 112 TYR A C 1
ATOM 852 O O . TYR A 1 112 ? -15.18 8.945 6.754 1 80.19 112 TYR A O 1
ATOM 860 N N . HIS A 1 113 ? -14.891 7.367 5.25 1 77.56 113 HIS A N 1
ATOM 861 C CA . HIS A 1 113 ? -15.266 8.297 4.191 1 77.56 113 HIS A CA 1
ATOM 862 C C . HIS A 1 113 ? -16.688 8.805 4.379 1 77.56 113 HIS A C 1
ATOM 864 O O . HIS A 1 113 ? -16.938 10.008 4.305 1 77.56 113 HIS A O 1
ATOM 870 N N . LYS A 1 114 ? -17.562 7.918 4.668 1 76.62 114 LYS A N 1
ATOM 871 C CA . LYS A 1 114 ? -18.969 8.258 4.844 1 76.62 114 LYS A CA 1
ATOM 872 C C . LYS A 1 114 ? -19.188 9.078 6.109 1 76.62 114 LYS A C 1
ATOM 874 O O . LYS A 1 114 ? -19.953 10.039 6.113 1 76.62 114 LYS A O 1
ATOM 879 N N . ALA A 1 115 ? -18.438 8.828 7.117 1 77.19 115 ALA A N 1
ATOM 880 C CA . ALA A 1 115 ? -18.703 9.406 8.43 1 77.19 115 ALA A CA 1
ATOM 881 C C . ALA A 1 115 ? -18.031 10.766 8.586 1 77.19 115 ALA A C 1
ATOM 883 O O . ALA A 1 115 ? -18.594 11.68 9.188 1 77.19 115 ALA A O 1
ATOM 884 N N . TYR A 1 116 ? -16.828 10.953 8.008 1 77.88 116 TYR A N 1
ATOM 885 C CA . TYR A 1 116 ? -16.047 12.133 8.336 1 77.88 116 TYR A CA 1
ATOM 886 C C . TYR A 1 116 ? -15.672 12.914 7.082 1 77.88 116 TYR A C 1
ATOM 888 O O . TYR A 1 116 ? -15.008 13.953 7.16 1 77.88 116 TYR A O 1
ATOM 896 N N . GLU A 1 117 ? -16.156 12.477 5.91 1 80.44 117 GLU A N 1
ATOM 897 C CA . GLU A 1 117 ? -15.852 13.148 4.648 1 80.44 117 GLU A CA 1
ATOM 898 C C . GLU A 1 117 ? -14.344 13.312 4.465 1 80.44 117 GLU A C 1
ATOM 900 O O . GLU A 1 117 ? -13.875 14.398 4.109 1 80.44 117 GLU A O 1
ATOM 905 N N . LEU A 1 118 ? -13.617 12.445 4.945 1 84.38 118 LEU A N 1
ATOM 906 C CA . LEU A 1 118 ? -12.172 12.453 4.773 1 84.38 118 LEU A CA 1
ATOM 907 C C . LEU A 1 118 ? -11.789 11.906 3.4 1 84.38 118 LEU A C 1
ATOM 909 O O . LEU A 1 118 ? -12.391 10.945 2.914 1 84.38 118 LEU A O 1
ATOM 913 N N . ASP A 1 119 ? -10.867 12.617 2.775 1 91.69 119 ASP A N 1
ATOM 914 C CA . ASP A 1 119 ? -10.258 12.023 1.588 1 91.69 119 ASP A CA 1
ATOM 915 C C . ASP A 1 119 ? -9.305 10.891 1.964 1 91.69 119 ASP A C 1
ATOM 917 O O . ASP A 1 119 ? -8.266 11.117 2.586 1 91.69 119 ASP A O 1
ATOM 921 N N . THR A 1 120 ? -9.664 9.703 1.665 1 95.38 120 THR A N 1
ATOM 922 C CA . THR A 1 120 ? -8.883 8.547 2.098 1 95.38 120 THR A CA 1
ATOM 923 C C . THR A 1 120 ? -8.148 7.918 0.918 1 95.38 120 THR A C 1
ATOM 925 O O . THR A 1 120 ? -8.648 7.926 -0.208 1 95.38 120 THR A O 1
ATOM 928 N N . ILE A 1 121 ? -6.988 7.512 1.097 1 96.88 121 ILE A N 1
ATOM 929 C CA . ILE A 1 121 ? -6.191 6.699 0.188 1 96.88 121 ILE A CA 1
ATOM 930 C C . ILE A 1 121 ? -5.922 5.332 0.82 1 96.88 121 ILE A C 1
ATOM 932 O O . ILE A 1 121 ? -5.457 5.25 1.96 1 96.88 121 ILE A O 1
ATOM 936 N N . CYS A 1 122 ? -6.215 4.285 0.127 1 97.69 122 CYS A N 1
ATOM 937 C CA . CYS A 1 122 ? -6.078 2.941 0.673 1 97.69 122 CYS A CA 1
ATOM 938 C C . CYS A 1 122 ? -5.035 2.141 -0.099 1 97.69 122 CYS A C 1
ATOM 940 O O . CYS A 1 122 ? -5.301 1.68 -1.212 1 97.69 122 CYS A O 1
ATOM 942 N N . PRO A 1 123 ? -3.861 1.931 0.508 1 97.88 123 PRO A N 1
ATOM 943 C CA . PRO A 1 123 ? -2.795 1.184 -0.164 1 97.88 123 PRO A CA 1
ATOM 944 C C . PRO A 1 123 ? -3.238 -0.212 -0.6 1 97.88 123 PRO A C 1
ATOM 946 O O . PRO A 1 123 ? -2.824 -0.692 -1.658 1 97.88 123 PRO A O 1
ATOM 949 N N . THR A 1 124 ? -4.09 -0.901 0.214 1 97.38 124 THR A N 1
ATOM 950 C CA . THR A 1 124 ? -4.566 -2.244 -0.093 1 97.38 124 THR A CA 1
ATOM 951 C C . THR A 1 124 ? -5.316 -2.262 -1.423 1 97.38 124 THR A C 1
ATOM 953 O O . THR A 1 124 ? -5.016 -3.072 -2.301 1 97.38 124 THR A O 1
ATOM 956 N N . VAL A 1 125 ? -6.188 -1.31 -1.559 1 97.06 125 VAL A N 1
ATOM 957 C CA . VAL A 1 125 ? -7.004 -1.217 -2.766 1 97.06 125 VAL A CA 1
ATOM 958 C C . VAL A 1 125 ? -6.121 -0.848 -3.957 1 97.06 125 VAL A C 1
ATOM 960 O O . VAL A 1 125 ? -6.227 -1.455 -5.023 1 97.06 125 VAL A O 1
ATOM 963 N N . LEU A 1 126 ? -5.258 0.121 -3.783 1 98.38 126 LEU A N 1
ATOM 964 C CA . LEU A 1 126 ? -4.359 0.551 -4.844 1 98.38 126 LEU A CA 1
ATOM 965 C C . LEU A 1 126 ? -3.51 -0.615 -5.344 1 98.38 126 LEU A C 1
ATOM 967 O O . LEU A 1 126 ? -3.379 -0.822 -6.551 1 98.38 126 LEU A O 1
ATOM 971 N N . THR A 1 127 ? -2.945 -1.341 -4.41 1 98.56 127 THR A N 1
ATOM 972 C CA . THR A 1 127 ? -2.059 -2.449 -4.746 1 98.56 127 THR A CA 1
ATOM 973 C C . THR A 1 127 ? -2.83 -3.566 -5.445 1 98.56 127 THR A C 1
ATOM 975 O O . THR A 1 127 ? -2.398 -4.07 -6.484 1 98.56 127 THR A O 1
ATOM 978 N N . GLU A 1 128 ? -3.98 -3.949 -4.805 1 98.25 128 GLU A N 1
ATOM 979 C CA . GLU A 1 128 ? -4.805 -5.004 -5.383 1 98.25 128 GLU A CA 1
ATOM 980 C C . GLU A 1 128 ? -5.195 -4.672 -6.82 1 98.25 128 GLU A C 1
ATOM 982 O O . GLU A 1 128 ? -5.074 -5.516 -7.711 1 98.25 128 GLU A O 1
ATOM 987 N N . GLN A 1 129 ? -5.59 -3.426 -7.07 1 98.19 129 GLN A N 1
ATOM 988 C CA . GLN A 1 129 ? -6.016 -3.008 -8.406 1 98.19 129 GLN A CA 1
ATOM 989 C C . GLN A 1 129 ? -4.844 -3.02 -9.383 1 98.19 129 GLN A C 1
ATOM 991 O O . GLN A 1 129 ? -5.008 -3.391 -10.547 1 98.19 129 GLN A O 1
ATOM 996 N N . ALA A 1 130 ? -3.736 -2.58 -8.945 1 98.31 130 ALA A N 1
ATOM 997 C CA . ALA A 1 130 ? -2.553 -2.58 -9.805 1 98.31 130 ALA A CA 1
ATOM 998 C C . ALA A 1 130 ? -2.176 -4 -10.211 1 98.31 130 ALA A C 1
ATOM 1000 O O . ALA A 1 130 ? -1.862 -4.254 -11.383 1 98.31 130 ALA A O 1
ATOM 1001 N N . VAL A 1 131 ? -2.211 -4.953 -9.266 1 98.12 131 VAL A N 1
ATOM 1002 C CA . VAL A 1 131 ? -1.896 -6.352 -9.555 1 98.12 131 VAL A CA 1
ATOM 1003 C C . VAL A 1 131 ? -2.947 -6.934 -10.5 1 98.12 131 VAL A C 1
ATOM 1005 O O . VAL A 1 131 ? -2.607 -7.586 -11.484 1 98.12 131 VAL A O 1
ATOM 1008 N N . PHE A 1 132 ? -4.242 -6.66 -10.234 1 98.25 132 PHE A N 1
ATOM 1009 C CA . PHE A 1 132 ? -5.352 -7.137 -11.047 1 98.25 132 PHE A CA 1
ATOM 1010 C C . PHE A 1 132 ? -5.184 -6.699 -12.5 1 98.25 132 PHE A C 1
ATOM 1012 O O . PHE A 1 132 ? -5.281 -7.52 -13.414 1 98.25 132 PHE A O 1
ATOM 1019 N N . ARG A 1 133 ? -4.82 -5.461 -12.703 1 96.94 133 ARG A N 1
ATOM 1020 C CA . ARG A 1 133 ? -4.648 -4.902 -14.039 1 96.94 133 ARG A CA 1
ATOM 1021 C C . ARG A 1 133 ? -3.457 -5.535 -14.75 1 96.94 133 ARG A C 1
ATOM 1023 O O . ARG A 1 133 ? -3.496 -5.758 -15.961 1 96.94 133 ARG A O 1
ATOM 1030 N N . SER A 1 134 ? -2.42 -5.738 -13.945 1 95.88 134 SER A N 1
ATOM 1031 C CA . SER A 1 134 ? -1.219 -6.34 -14.516 1 95.88 134 SER A CA 1
ATOM 1032 C C . SER A 1 134 ? -1.487 -7.758 -15 1 95.88 134 SER A C 1
ATOM 1034 O O . SER A 1 134 ? -0.914 -8.203 -16 1 95.88 134 SER A O 1
ATOM 1036 N N . LEU A 1 135 ? -2.369 -8.5 -14.258 1 95.25 135 LEU A N 1
ATOM 1037 C CA . LEU A 1 135 ? -2.707 -9.875 -14.617 1 95.25 135 LEU A CA 1
ATOM 1038 C C . LEU A 1 135 ? -3.602 -9.898 -15.852 1 95.25 135 LEU A C 1
ATOM 1040 O O . LEU A 1 135 ? -3.557 -10.852 -16.641 1 95.25 135 LEU A O 1
ATOM 1044 N N . ALA A 1 136 ? -4.379 -8.859 -16.047 1 86.75 136 ALA A N 1
ATOM 1045 C CA . ALA A 1 136 ? -5.336 -8.805 -17.156 1 86.75 136 ALA A CA 1
ATOM 1046 C C . ALA A 1 136 ? -4.645 -8.414 -18.453 1 86.75 136 ALA A C 1
ATOM 1048 O O . ALA A 1 136 ? -5.242 -8.508 -19.531 1 86.75 136 ALA A O 1
ATOM 1049 N N . LYS A 1 137 ? -3.436 -7.895 -18.453 1 77.56 137 LYS A N 1
ATOM 1050 C CA . LYS A 1 137 ? -2.703 -7.527 -19.672 1 77.56 137 LYS A CA 1
ATOM 1051 C C . LYS A 1 137 ? -2.111 -8.758 -20.344 1 77.56 137 LYS A C 1
ATOM 1053 O O . LYS A 1 137 ? -1.7 -9.703 -19.688 1 77.56 137 LYS A O 1
ATOM 1058 N N . MET B 1 1 ? -8.258 -18.172 -16.922 1 93.94 1 MET B N 1
ATOM 1059 C CA . MET B 1 1 ? -6.863 -18.438 -16.594 1 93.94 1 MET B CA 1
ATOM 1060 C C . MET B 1 1 ? -6.754 -19.141 -15.242 1 93.94 1 MET B C 1
ATOM 1062 O O . MET B 1 1 ? -7.652 -19.031 -14.406 1 93.94 1 MET B O 1
ATOM 1066 N N . ASN B 1 2 ? -5.629 -19.953 -15.141 1 97.38 2 ASN B N 1
ATOM 1067 C CA . ASN B 1 2 ? -5.207 -20.484 -13.844 1 97.38 2 ASN B CA 1
ATOM 1068 C C . ASN B 1 2 ? -4.145 -19.594 -13.203 1 97.38 2 ASN B C 1
ATOM 1070 O O . ASN B 1 2 ? -3.061 -19.422 -13.758 1 97.38 2 ASN B O 1
ATOM 1074 N N . ILE B 1 3 ? -4.5 -19.078 -12.062 1 98.31 3 ILE B N 1
ATOM 1075 C CA . ILE B 1 3 ? -3.602 -18.109 -11.438 1 98.31 3 ILE B CA 1
ATOM 1076 C C . ILE B 1 3 ? -3.199 -18.609 -10.047 1 98.31 3 ILE B C 1
ATOM 1078 O O . ILE B 1 3 ? -4.051 -19.031 -9.258 1 98.31 3 ILE B O 1
ATOM 1082 N N . LEU B 1 4 ? -1.927 -18.609 -9.812 1 98.75 4 LEU B N 1
ATOM 1083 C CA . LEU B 1 4 ? -1.415 -18.922 -8.484 1 98.75 4 LEU B CA 1
ATOM 1084 C C . LEU B 1 4 ? -1.147 -17.641 -7.695 1 98.75 4 LEU B C 1
ATOM 1086 O O . LEU B 1 4 ? -0.327 -16.812 -8.102 1 98.75 4 LEU B O 1
ATOM 1090 N N . VAL B 1 5 ? -1.834 -17.469 -6.605 1 98.75 5 VAL B N 1
ATOM 1091 C CA . VAL B 1 5 ? -1.659 -16.312 -5.734 1 98.75 5 VAL B CA 1
ATOM 1092 C C . VAL B 1 5 ? -0.909 -16.719 -4.473 1 98.75 5 VAL B C 1
ATOM 1094 O O . VAL B 1 5 ? -1.293 -17.688 -3.799 1 98.75 5 VAL B O 1
ATOM 1097 N N . ILE B 1 6 ? 0.129 -16.031 -4.27 1 98.81 6 ILE B N 1
ATOM 1098 C CA . ILE B 1 6 ? 0.923 -16.266 -3.068 1 98.81 6 ILE B CA 1
ATOM 1099 C C . ILE B 1 6 ? 0.675 -15.133 -2.064 1 98.81 6 ILE B C 1
ATOM 1101 O O . ILE B 1 6 ? 1.061 -13.984 -2.301 1 98.81 6 ILE B O 1
ATOM 1105 N N . GLY B 1 7 ? 0.107 -15.461 -0.926 1 98.44 7 GLY B N 1
ATOM 1106 C CA . GLY B 1 7 ? -0.283 -14.469 0.066 1 98.44 7 GLY B CA 1
ATOM 1107 C C . GLY B 1 7 ? -1.777 -14.211 0.093 1 98.44 7 GLY B C 1
ATOM 1108 O O . GLY B 1 7 ? -2.379 -13.906 -0.939 1 98.44 7 GLY B O 1
ATOM 1109 N N . CYS B 1 8 ? -2.305 -14.273 1.261 1 97.25 8 CYS B N 1
ATOM 1110 C CA . CYS B 1 8 ? -3.74 -14.078 1.425 1 97.25 8 CYS B CA 1
ATOM 1111 C C . CYS B 1 8 ? -4.027 -13.031 2.494 1 97.25 8 CYS B C 1
ATOM 1113 O O . CYS B 1 8 ? -4.926 -13.203 3.316 1 97.25 8 CYS B O 1
ATOM 1115 N N . ASP B 1 9 ? -3.135 -12.094 2.561 1 95.12 9 ASP B N 1
ATOM 1116 C CA . ASP B 1 9 ? -3.486 -10.938 3.391 1 95.12 9 ASP B CA 1
ATOM 1117 C C . ASP B 1 9 ? -4.594 -10.109 2.74 1 95.12 9 ASP B C 1
ATOM 1119 O O . ASP B 1 9 ? -5.312 -10.602 1.869 1 95.12 9 ASP B O 1
ATOM 1123 N N . GLN B 1 10 ? -4.785 -8.883 3.182 1 93.62 10 GLN B N 1
ATOM 1124 C CA . GLN B 1 10 ? -5.887 -8.062 2.686 1 93.62 10 GLN B CA 1
ATOM 1125 C C . GLN B 1 10 ? -5.809 -7.895 1.171 1 93.62 10 GLN B C 1
ATOM 1127 O O . GLN B 1 10 ? -6.82 -8.016 0.476 1 93.62 10 GLN B O 1
ATOM 1132 N N . VAL B 1 11 ? -4.582 -7.672 0.689 1 97.25 11 VAL B N 1
ATOM 1133 C CA . VAL B 1 11 ? -4.395 -7.516 -0.749 1 97.25 11 VAL B CA 1
ATOM 1134 C C . VAL B 1 11 ? -4.719 -8.828 -1.461 1 97.25 11 VAL B C 1
ATOM 1136 O O . VAL B 1 11 ? -5.52 -8.852 -2.396 1 97.25 11 VAL B O 1
ATOM 1139 N N . GLY B 1 12 ? -4.133 -9.945 -1.026 1 97.56 12 GLY B N 1
ATOM 1140 C CA . GLY B 1 12 ? -4.336 -11.25 -1.636 1 97.56 12 GLY B CA 1
ATOM 1141 C C . GLY B 1 12 ? -5.785 -11.695 -1.62 1 97.56 12 GLY B C 1
ATOM 1142 O O . GLY B 1 12 ? -6.301 -12.188 -2.629 1 97.56 12 GLY B O 1
ATOM 1143 N N . ALA B 1 13 ? -6.402 -11.523 -0.47 1 95.44 13 ALA B N 1
ATOM 1144 C CA . ALA B 1 13 ? -7.793 -11.953 -0.333 1 95.44 13 ALA B CA 1
ATOM 1145 C C . ALA B 1 13 ? -8.695 -11.18 -1.29 1 95.44 13 ALA B C 1
ATOM 1147 O O . ALA B 1 13 ? -9.562 -11.773 -1.947 1 95.44 13 ALA B O 1
ATOM 1148 N N . SER B 1 14 ? -8.5 -9.891 -1.369 1 94.88 14 SER B N 1
ATOM 1149 C CA . SER B 1 14 ? -9.289 -9.062 -2.283 1 94.88 14 SER B CA 1
ATOM 1150 C C . SER B 1 14 ? -9.008 -9.438 -3.736 1 94.88 14 SER B C 1
ATOM 1152 O O . SER B 1 14 ? -9.938 -9.539 -4.543 1 94.88 14 SER B O 1
ATOM 1154 N N . LEU B 1 15 ? -7.785 -9.656 -4.043 1 97.19 15 LEU B N 1
ATOM 1155 C CA . LEU B 1 15 ? -7.367 -10.031 -5.391 1 97.19 15 LEU B CA 1
ATOM 1156 C C . LEU B 1 15 ? -8.039 -11.328 -5.824 1 97.19 15 LEU B C 1
ATOM 1158 O O . LEU B 1 15 ? -8.609 -11.406 -6.918 1 97.19 15 LEU B O 1
ATOM 1162 N N . VAL B 1 16 ? -7.977 -12.328 -4.938 1 96.75 16 VAL B N 1
ATOM 1163 C CA . VAL B 1 16 ? -8.523 -13.648 -5.211 1 96.75 16 VAL B CA 1
ATOM 1164 C C . VAL B 1 16 ? -10.031 -13.539 -5.465 1 96.75 16 VAL B C 1
ATOM 1166 O O . VAL B 1 16 ? -10.539 -14.094 -6.438 1 96.75 16 VAL B O 1
ATOM 1169 N N . ARG B 1 17 ? -10.664 -12.844 -4.645 1 94.44 17 ARG B N 1
ATOM 1170 C CA . ARG B 1 17 ? -12.109 -12.664 -4.781 1 94.44 17 ARG B CA 1
ATOM 1171 C C . ARG B 1 17 ? -12.461 -12.062 -6.137 1 94.44 17 ARG B C 1
ATOM 1173 O O . ARG B 1 17 ? -13.312 -12.586 -6.852 1 94.44 17 ARG B O 1
ATOM 1180 N N . ASP B 1 18 ? -11.797 -11.008 -6.527 1 94.62 18 ASP B N 1
ATOM 1181 C CA . ASP B 1 18 ? -12.102 -10.305 -7.766 1 94.62 18 ASP B CA 1
ATOM 1182 C C . ASP B 1 18 ? -11.758 -11.156 -8.984 1 94.62 18 ASP B C 1
ATOM 1184 O O . ASP B 1 18 ? -12.5 -11.18 -9.969 1 94.62 18 ASP B O 1
ATOM 1188 N N . LEU B 1 19 ? -10.703 -11.859 -8.906 1 96.56 19 LEU B N 1
ATOM 1189 C CA . LEU B 1 19 ? -10.297 -12.719 -10.016 1 96.56 19 LEU B CA 1
ATOM 1190 C C . LEU B 1 19 ? -11.281 -13.867 -10.211 1 96.56 19 LEU B C 1
ATOM 1192 O O . LEU B 1 19 ? -11.633 -14.203 -11.344 1 96.56 19 LEU B O 1
ATOM 1196 N N . GLU B 1 20 ? -11.641 -14.461 -9.07 1 94.69 20 GLU B N 1
ATOM 1197 C CA . GLU B 1 20 ? -12.602 -15.562 -9.156 1 94.69 20 GLU B CA 1
ATOM 1198 C C . GLU B 1 20 ? -13.938 -15.07 -9.703 1 94.69 20 GLU B C 1
ATOM 1200 O O . GLU B 1 20 ? -14.578 -15.766 -10.5 1 94.69 20 GLU B O 1
ATOM 1205 N N . ARG B 1 21 ? -14.328 -13.953 -9.289 1 92.44 21 ARG B N 1
ATOM 1206 C CA . ARG B 1 21 ? -15.609 -13.375 -9.695 1 92.44 21 ARG B CA 1
ATOM 1207 C C . ARG B 1 21 ? -15.68 -13.234 -11.211 1 92.44 21 ARG B C 1
ATOM 1209 O O . ARG B 1 21 ? -16.75 -13.398 -11.805 1 92.44 21 ARG B O 1
ATOM 1216 N N . ILE B 1 22 ? -14.586 -12.984 -11.836 1 94.81 22 ILE B N 1
ATOM 1217 C CA . ILE B 1 22 ? -14.617 -12.766 -13.281 1 94.81 22 ILE B CA 1
ATOM 1218 C C . ILE B 1 22 ? -14.242 -14.055 -14.008 1 94.81 22 ILE B C 1
ATOM 1220 O O . ILE B 1 22 ? -13.93 -14.031 -15.195 1 94.81 22 ILE B O 1
ATOM 1224 N N . GLY B 1 23 ? -14.008 -15.125 -13.258 1 95.06 23 GLY B N 1
ATOM 1225 C CA . GLY B 1 23 ? -14.031 -16.438 -13.891 1 95.06 23 GLY B CA 1
ATOM 1226 C C . GLY B 1 23 ? -12.672 -17.109 -13.938 1 95.06 23 GLY B C 1
ATOM 1227 O O . GLY B 1 23 ? -12.492 -18.109 -14.625 1 95.06 23 GLY B O 1
ATOM 1228 N N . HIS B 1 24 ? -11.719 -16.578 -13.25 1 97.25 24 HIS B N 1
ATOM 1229 C CA . HIS B 1 24 ? -10.406 -17.234 -13.227 1 97.25 24 HIS B CA 1
ATOM 1230 C C . HIS B 1 24 ? -10.367 -18.344 -12.188 1 97.25 24 HIS B C 1
ATOM 1232 O O . HIS B 1 24 ? -11.055 -18.281 -11.172 1 97.25 24 HIS B O 1
ATOM 1238 N N . ASP B 1 25 ? -9.586 -19.344 -12.477 1 97.31 25 ASP B N 1
ATOM 1239 C CA . ASP B 1 25 ? -9.297 -20.391 -11.508 1 97.31 25 ASP B CA 1
ATOM 1240 C C . ASP B 1 25 ? -8.117 -20 -10.617 1 97.31 25 ASP B C 1
ATOM 1242 O O . ASP B 1 25 ? -7.059 -19.609 -11.117 1 97.31 25 ASP B O 1
ATOM 1246 N N . ILE B 1 26 ? -8.328 -20.172 -9.281 1 97.5 26 ILE B N 1
ATOM 1247 C CA . ILE B 1 26 ? -7.328 -19.609 -8.383 1 97.5 26 ILE B CA 1
ATOM 1248 C C . ILE B 1 26 ? -6.797 -20.688 -7.449 1 97.5 26 ILE B C 1
ATOM 1250 O O . ILE B 1 26 ? -7.566 -21.469 -6.891 1 97.5 26 ILE B O 1
ATOM 1254 N N . SER B 1 27 ? -5.516 -20.766 -7.355 1 98.38 27 SER B N 1
ATOM 1255 C CA . SER B 1 27 ? -4.836 -21.453 -6.266 1 98.38 27 SER B CA 1
ATOM 1256 C C . SER B 1 27 ? -4.094 -20.469 -5.367 1 98.38 27 SER B C 1
ATOM 1258 O O . SER B 1 27 ? -3.529 -19.484 -5.852 1 98.38 27 SER B O 1
ATOM 1260 N N . ILE B 1 28 ? -4.082 -20.781 -4.074 1 98.5 28 ILE B N 1
ATOM 1261 C CA . ILE B 1 28 ? -3.451 -19.891 -3.117 1 98.5 28 ILE B CA 1
ATOM 1262 C C . ILE B 1 28 ? -2.428 -20.656 -2.285 1 98.5 28 ILE B C 1
ATOM 1264 O O . ILE B 1 28 ? -2.686 -21.797 -1.864 1 98.5 28 ILE B O 1
ATOM 1268 N N . ILE B 1 29 ? -1.309 -20.047 -2.117 1 98.75 29 ILE B N 1
ATOM 1269 C CA . ILE B 1 29 ? -0.368 -20.5 -1.099 1 98.75 29 ILE B CA 1
ATOM 1270 C C . ILE B 1 29 ? -0.222 -19.438 -0.017 1 98.75 29 ILE B C 1
ATOM 1272 O O . ILE B 1 29 ? 0.06 -18.266 -0.317 1 98.75 29 ILE B O 1
ATOM 1276 N N . GLU B 1 30 ? -0.456 -19.781 1.213 1 98.38 30 GLU B N 1
ATOM 1277 C CA . GLU B 1 30 ? -0.343 -18.875 2.352 1 98.38 30 GLU B CA 1
ATOM 1278 C C . GLU B 1 30 ? 0.356 -19.562 3.527 1 98.38 30 GLU B C 1
ATOM 1280 O O . GLU B 1 30 ? -0.03 -20.656 3.939 1 98.38 30 GLU B O 1
ATOM 1285 N N . LYS B 1 31 ? 1.373 -18.859 3.959 1 96.94 31 LYS B N 1
ATOM 1286 C CA . LYS B 1 31 ? 2.191 -19.422 5.031 1 96.94 31 LYS B CA 1
ATOM 1287 C C . LYS B 1 31 ? 1.453 -19.375 6.363 1 96.94 31 LYS B C 1
ATOM 1289 O O . LYS B 1 31 ? 1.561 -20.297 7.168 1 96.94 31 LYS B O 1
ATOM 1294 N N . ASP B 1 32 ? 0.757 -18.359 6.672 1 96.88 32 ASP B N 1
ATOM 1295 C CA . ASP B 1 32 ? -0.014 -18.188 7.898 1 96.88 32 ASP B CA 1
ATOM 1296 C C . ASP B 1 32 ? -1.465 -18.625 7.699 1 96.88 32 ASP B C 1
ATOM 1298 O O . ASP B 1 32 ? -2.262 -17.891 7.105 1 96.88 32 ASP B O 1
ATOM 1302 N N . SER B 1 33 ? -1.854 -19.719 8.312 1 95.62 33 SER B N 1
ATOM 1303 C CA . SER B 1 33 ? -3.184 -20.297 8.133 1 95.62 33 SER B CA 1
ATOM 1304 C C . SER B 1 33 ? -4.27 -19.328 8.57 1 95.62 33 SER B C 1
ATOM 1306 O O . SER B 1 33 ? -5.387 -19.359 8.055 1 95.62 33 SER B O 1
ATOM 1308 N N . GLU B 1 34 ? -3.936 -18.391 9.453 1 95.44 34 GLU B N 1
ATOM 1309 C CA . GLU B 1 34 ? -4.918 -17.438 9.953 1 95.44 34 GLU B CA 1
ATOM 1310 C C . GLU B 1 34 ? -5.348 -16.469 8.859 1 95.44 34 GLU B C 1
ATOM 1312 O O . GLU B 1 34 ? -6.496 -16.016 8.836 1 95.44 34 GLU B O 1
ATOM 1317 N N . GLN B 1 35 ? -4.469 -16.219 7.914 1 95.56 35 GLN B N 1
ATOM 1318 C CA . GLN B 1 35 ? -4.773 -15.281 6.832 1 95.56 35 GLN B CA 1
ATOM 1319 C C . GLN B 1 35 ? -5.781 -15.883 5.859 1 95.56 35 GLN B C 1
ATOM 1321 O O . GLN B 1 35 ? -6.5 -15.148 5.172 1 95.56 35 GLN B O 1
ATOM 1326 N N . LEU B 1 36 ? -5.887 -17.219 5.773 1 94.69 36 LEU B N 1
ATOM 1327 C CA . LEU B 1 36 ? -6.809 -17.875 4.848 1 94.69 36 LEU B CA 1
ATOM 1328 C C . LEU B 1 36 ? -8.258 -17.641 5.258 1 94.69 36 LEU B C 1
ATOM 1330 O O . LEU B 1 36 ? -9.164 -17.766 4.438 1 94.69 36 LEU B O 1
ATOM 1334 N N . LYS B 1 37 ? -8.414 -17.281 6.52 1 92.12 37 LYS B N 1
ATOM 1335 C CA . LYS B 1 37 ? -9.758 -17 7.016 1 92.12 37 LYS B CA 1
ATOM 1336 C C . LYS B 1 37 ? -10.352 -15.781 6.305 1 92.12 37 LYS B C 1
ATOM 1338 O O . LYS B 1 37 ? -11.57 -15.602 6.289 1 92.12 37 LYS B O 1
ATOM 1343 N N . ARG B 1 38 ? -9.539 -14.992 5.688 1 91.62 38 ARG B N 1
ATOM 1344 C CA . ARG B 1 38 ? -9.977 -13.797 4.98 1 91.62 38 ARG B CA 1
ATOM 1345 C C . ARG B 1 38 ? -10.781 -14.156 3.736 1 91.62 38 ARG B C 1
ATOM 1347 O O . ARG B 1 38 ? -11.555 -13.336 3.23 1 91.62 38 ARG B O 1
ATOM 1354 N N . LEU B 1 39 ? -10.617 -15.289 3.156 1 90.12 39 LEU B N 1
ATOM 1355 C CA . LEU B 1 39 ? -11.297 -15.703 1.929 1 90.12 39 LEU B CA 1
ATOM 1356 C C . LEU B 1 39 ? -12.805 -15.797 2.143 1 90.12 39 LEU B C 1
ATOM 1358 O O . LEU B 1 39 ? -13.586 -15.5 1.234 1 90.12 39 LEU B O 1
ATOM 1362 N N . ASP B 1 40 ? -13.18 -16.188 3.318 1 80.5 40 ASP B N 1
ATOM 1363 C CA . ASP B 1 40 ? -14.602 -16.391 3.566 1 80.5 40 ASP B CA 1
ATOM 1364 C C . ASP B 1 40 ? -15.195 -15.25 4.383 1 80.5 40 ASP B C 1
ATOM 1366 O O . ASP B 1 40 ? -16.344 -15.32 4.812 1 80.5 40 ASP B O 1
ATOM 1370 N N . ALA B 1 41 ? -14.406 -14.219 4.633 1 67.69 41 ALA B N 1
ATOM 1371 C CA . ALA B 1 41 ? -14.812 -13.195 5.59 1 67.69 41 ALA B CA 1
ATOM 1372 C C . ALA B 1 41 ? -15.82 -12.234 4.977 1 67.69 41 ALA B C 1
ATOM 1374 O O . ALA B 1 41 ? -16.562 -11.555 5.695 1 67.69 41 ALA B O 1
ATOM 1375 N N . PHE B 1 42 ? -15.742 -12.227 3.744 1 63.56 42 PHE B N 1
ATOM 1376 C CA . PHE B 1 42 ? -16.562 -11.156 3.193 1 63.56 42 PHE B CA 1
ATOM 1377 C C . PHE B 1 42 ? -17.688 -11.734 2.34 1 63.56 42 PHE B C 1
ATOM 1379 O O . PHE B 1 42 ? -17.453 -12.539 1.439 1 63.56 42 PHE B O 1
ATOM 1386 N N . ASP B 1 43 ? -18.859 -11.133 2.68 1 65.44 43 ASP B N 1
ATOM 1387 C CA . ASP B 1 43 ? -20.094 -11.344 1.929 1 65.44 43 ASP B CA 1
ATOM 1388 C C . ASP B 1 43 ? -20.344 -12.836 1.704 1 65.44 43 ASP B C 1
ATOM 1390 O O . ASP B 1 43 ? -19.828 -13.68 2.441 1 65.44 43 ASP B O 1
ATOM 1394 N N . ASP B 1 44 ? -21.312 -13.32 0.93 1 76.88 44 ASP B N 1
ATOM 1395 C CA . ASP B 1 44 ? -21.75 -14.656 0.546 1 76.88 44 ASP B CA 1
ATOM 1396 C C . ASP B 1 44 ? -20.734 -15.336 -0.36 1 76.88 44 ASP B C 1
ATOM 1398 O O . ASP B 1 44 ? -21.047 -16.297 -1.06 1 76.88 44 ASP B O 1
ATOM 1402 N N . TYR B 1 45 ? -19.516 -14.688 -0.161 1 83.19 45 TYR B N 1
ATOM 1403 C CA . TYR B 1 45 ? -18.469 -15.258 -1.009 1 83.19 45 TYR B CA 1
ATOM 1404 C C . TYR B 1 45 ? -17.875 -16.5 -0.368 1 83.19 45 TYR B C 1
ATOM 1406 O O . TYR B 1 45 ? -17.594 -16.516 0.832 1 83.19 45 TYR B O 1
ATOM 1414 N N . THR B 1 46 ? -17.75 -17.578 -1.208 1 87.75 46 THR B N 1
ATOM 1415 C CA . THR B 1 46 ? -17.078 -18.812 -0.809 1 87.75 46 THR B CA 1
ATOM 1416 C C . THR B 1 46 ? -15.969 -19.156 -1.801 1 87.75 46 THR B C 1
ATOM 1418 O O . THR B 1 46 ? -16.219 -19.297 -2.998 1 87.75 46 THR B O 1
ATOM 1421 N N . PHE B 1 47 ? -14.859 -19.203 -1.292 1 93.12 47 PHE B N 1
ATOM 1422 C CA . PHE B 1 47 ? -13.719 -19.531 -2.143 1 93.12 47 PHE B CA 1
ATOM 1423 C C . PHE B 1 47 ? -13.852 -20.953 -2.703 1 93.12 47 PHE B C 1
ATOM 1425 O O . PHE B 1 47 ? -14.102 -21.891 -1.959 1 93.12 47 PHE B O 1
ATOM 1432 N N . SER B 1 48 ? -13.711 -21.047 -3.971 1 92.44 48 SER B N 1
ATOM 1433 C CA . SER B 1 48 ? -13.93 -22.328 -4.613 1 92.44 48 SER B CA 1
ATOM 1434 C C . SER B 1 48 ? -12.617 -22.938 -5.09 1 92.44 48 SER B C 1
ATOM 1436 O O . SER B 1 48 ? -12.594 -24.078 -5.555 1 92.44 48 SER B O 1
ATOM 1438 N N . GLY B 1 49 ? -11.578 -22.219 -4.996 1 94.38 49 GLY B N 1
ATOM 1439 C CA . GLY B 1 49 ? -10.297 -22.688 -5.496 1 94.38 49 GLY B CA 1
ATOM 1440 C C . GLY B 1 49 ? -9.531 -23.531 -4.484 1 94.38 49 GLY B C 1
ATOM 1441 O O . GLY B 1 49 ? -10.141 -24.188 -3.633 1 94.38 49 GLY B O 1
ATOM 1442 N N . ASN B 1 50 ? -8.289 -23.703 -4.695 1 95.38 50 ASN B N 1
ATOM 1443 C CA . ASN B 1 50 ? -7.43 -24.5 -3.82 1 95.38 50 ASN B CA 1
ATOM 1444 C C . ASN B 1 50 ? -6.535 -23.609 -2.963 1 95.38 50 ASN B C 1
ATOM 1446 O O . ASN B 1 50 ? -5.887 -22.688 -3.475 1 95.38 50 ASN B O 1
ATOM 1450 N N . ALA B 1 51 ? -6.551 -23.844 -1.715 1 96.94 51 ALA B N 1
ATOM 1451 C CA . ALA B 1 51 ? -5.688 -23.109 -0.795 1 96.94 51 ALA B CA 1
ATOM 1452 C C . ALA B 1 51 ? -4.734 -24.062 -0.067 1 96.94 51 ALA B C 1
ATOM 1454 O O . ALA B 1 51 ? -5.168 -25.047 0.521 1 96.94 51 ALA B O 1
ATOM 1455 N N . LEU B 1 52 ? -3.52 -23.75 -0.145 1 98.19 52 LEU B N 1
ATOM 1456 C CA . LEU B 1 52 ? -2.477 -24.547 0.486 1 98.19 52 LEU B CA 1
ATOM 1457 C C . LEU B 1 52 ? -1.731 -23.734 1.541 1 98.19 52 LEU B C 1
ATOM 1459 O O . LEU B 1 52 ? -1.316 -22.609 1.28 1 98.19 52 LEU B O 1
ATOM 1463 N N . VAL B 1 53 ? -1.599 -24.312 2.793 1 98.44 53 VAL B N 1
ATOM 1464 C CA . VAL B 1 53 ? -0.751 -23.703 3.816 1 98.44 53 VAL B CA 1
ATOM 1465 C C . VAL B 1 53 ? 0.684 -24.203 3.656 1 98.44 53 VAL B C 1
ATOM 1467 O O . VAL B 1 53 ? 0.935 -25.406 3.666 1 98.44 53 VAL B O 1
ATOM 1470 N N . GLY B 1 54 ? 1.601 -23.297 3.412 1 98.31 54 GLY B N 1
ATOM 1471 C CA . GLY B 1 54 ? 2.99 -23.688 3.236 1 98.31 54 GLY B CA 1
ATOM 1472 C C . GLY B 1 54 ? 3.916 -22.516 2.98 1 98.31 54 GLY B C 1
ATOM 1473 O O . GLY B 1 54 ? 3.471 -21.359 2.922 1 98.31 54 GLY B O 1
ATOM 1474 N N . ASP B 1 55 ? 5.184 -22.844 2.971 1 98.25 55 ASP B N 1
ATOM 1475 C CA . ASP B 1 55 ? 6.211 -21.844 2.672 1 98.25 55 ASP B CA 1
ATOM 1476 C C . ASP B 1 55 ? 6.406 -21.688 1.165 1 98.25 55 ASP B C 1
ATOM 1478 O O . ASP B 1 55 ? 6.922 -22.594 0.508 1 98.25 55 ASP B O 1
ATOM 1482 N N . PRO B 1 56 ? 6.012 -20.578 0.586 1 97.25 56 PRO B N 1
ATOM 1483 C CA . PRO B 1 56 ? 6.055 -20.438 -0.871 1 97.25 56 PRO B CA 1
ATOM 1484 C C . PRO B 1 56 ? 7.477 -20.312 -1.41 1 97.25 56 PRO B C 1
ATOM 1486 O O . PRO B 1 56 ? 7.676 -20.219 -2.625 1 97.25 56 PRO B O 1
ATOM 1489 N N . THR B 1 57 ? 8.484 -20.25 -0.504 1 97.69 57 THR B N 1
ATOM 1490 C CA . THR B 1 57 ? 9.867 -20.219 -0.984 1 97.69 57 THR B CA 1
ATOM 1491 C C . THR B 1 57 ? 10.414 -21.625 -1.164 1 97.69 57 THR B C 1
ATOM 1493 O O . THR B 1 57 ? 11.539 -21.812 -1.64 1 97.69 57 THR B O 1
ATOM 1496 N N . ASP B 1 58 ? 9.633 -22.562 -0.79 1 98.25 58 ASP B N 1
ATOM 1497 C CA . ASP B 1 58 ? 9.93 -23.984 -1.04 1 98.25 58 ASP B CA 1
ATOM 1498 C C . ASP B 1 58 ? 9.375 -24.422 -2.395 1 98.25 58 ASP B C 1
ATOM 1500 O O . ASP B 1 58 ? 8.164 -24.453 -2.594 1 98.25 58 ASP B O 1
ATOM 1504 N N . PRO B 1 59 ? 10.281 -24.828 -3.279 1 98.38 59 PRO B N 1
ATOM 1505 C CA . PRO B 1 59 ? 9.82 -25.234 -4.605 1 98.38 59 PRO B CA 1
ATOM 1506 C C . PRO B 1 59 ? 8.781 -26.359 -4.547 1 98.38 59 PRO B C 1
ATOM 1508 O O . PRO B 1 59 ? 7.883 -26.422 -5.391 1 98.38 59 PRO B O 1
ATOM 1511 N N . ASP B 1 60 ? 8.93 -27.188 -3.564 1 98.44 60 ASP B N 1
ATOM 1512 C CA . ASP B 1 60 ? 7.977 -28.281 -3.443 1 98.44 60 ASP B CA 1
ATOM 1513 C C . ASP B 1 60 ? 6.59 -27.766 -3.072 1 98.44 60 ASP B C 1
ATOM 1515 O O . ASP B 1 60 ? 5.578 -28.312 -3.529 1 98.44 60 ASP B O 1
ATOM 1519 N N . VAL B 1 61 ? 6.57 -26.797 -2.277 1 98.75 61 VAL B N 1
ATOM 1520 C CA . VAL B 1 61 ? 5.297 -26.188 -1.906 1 98.75 61 VAL B CA 1
ATOM 1521 C C . VAL B 1 61 ? 4.684 -25.5 -3.121 1 98.75 61 VAL B C 1
ATOM 1523 O O . VAL B 1 61 ? 3.475 -25.594 -3.35 1 98.75 61 VAL B O 1
ATOM 1526 N N . LEU B 1 62 ? 5.48 -24.828 -3.908 1 98.75 62 LEU B N 1
ATOM 1527 C CA . LEU B 1 62 ? 5.004 -24.188 -5.129 1 98.75 62 LEU B CA 1
ATOM 1528 C C . LEU B 1 62 ? 4.418 -25.219 -6.09 1 98.75 62 LEU B C 1
ATOM 1530 O O . LEU B 1 62 ? 3.359 -25 -6.68 1 98.75 62 LEU B O 1
ATOM 1534 N N . ARG B 1 63 ? 5.059 -26.359 -6.191 1 98.44 63 ARG B N 1
ATOM 1535 C CA . ARG B 1 63 ? 4.555 -27.438 -7.043 1 98.44 63 ARG B CA 1
ATOM 1536 C C . ARG B 1 63 ? 3.199 -27.938 -6.555 1 98.44 63 ARG B C 1
ATOM 1538 O O . ARG B 1 63 ? 2.26 -28.062 -7.34 1 98.44 63 ARG B O 1
ATOM 1545 N N . GLN B 1 64 ? 3.207 -28.172 -5.266 1 98.06 64 GLN B N 1
ATOM 1546 C CA . GLN B 1 64 ? 1.952 -28.625 -4.676 1 98.06 64 GLN B CA 1
ATOM 1547 C C . GLN B 1 64 ? 0.838 -27.609 -4.902 1 98.06 64 GLN B C 1
ATOM 1549 O O . GLN B 1 64 ? -0.33 -27.984 -5.039 1 98.06 64 GLN B O 1
ATOM 1554 N N . GLY B 1 65 ? 1.216 -26.359 -5 1 97.81 65 GLY B N 1
ATOM 1555 C CA . GLY B 1 65 ? 0.257 -25.281 -5.195 1 97.81 65 GLY B CA 1
ATOM 1556 C C . GLY B 1 65 ? -0.173 -25.125 -6.641 1 97.81 65 GLY B C 1
ATOM 1557 O O . GLY B 1 65 ? -1.056 -24.312 -6.949 1 97.81 65 GLY B O 1
ATOM 1558 N N . GLY B 1 66 ? 0.488 -25.828 -7.535 1 97.5 66 GLY B N 1
ATOM 1559 C CA . GLY B 1 66 ? 0.028 -25.844 -8.914 1 97.5 66 GLY B CA 1
ATOM 1560 C C . GLY B 1 66 ? 0.821 -24.922 -9.82 1 97.5 66 GLY B C 1
ATOM 1561 O O . GLY B 1 66 ? 0.336 -24.516 -10.883 1 97.5 66 GLY B O 1
ATOM 1562 N N . ILE B 1 67 ? 2.037 -24.562 -9.445 1 98.31 67 ILE B N 1
ATOM 1563 C CA . ILE B 1 67 ? 2.797 -23.562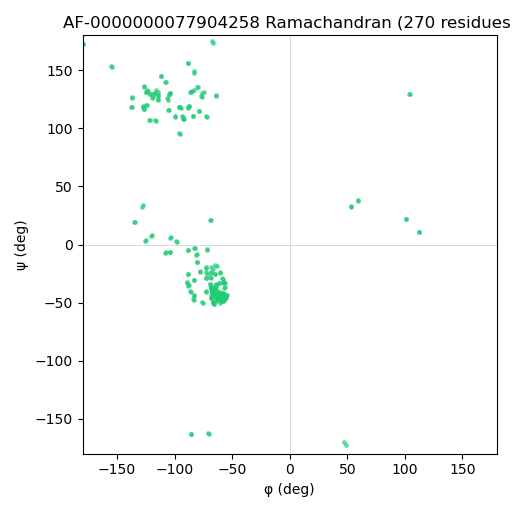 -10.203 1 98.31 67 ILE B CA 1
ATOM 1564 C C . ILE B 1 67 ? 3.109 -24.109 -11.594 1 98.31 67 ILE B C 1
AT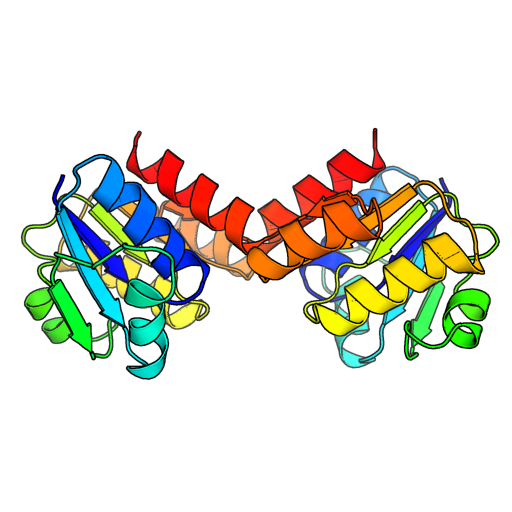OM 1566 O O . ILE B 1 67 ? 3.248 -23.328 -12.547 1 98.31 67 ILE B O 1
ATOM 1570 N N . GLU B 1 68 ? 3.16 -25.406 -11.727 1 97.81 68 GLU B N 1
ATOM 1571 C CA . GLU B 1 68 ? 3.582 -25.984 -12.992 1 97.81 68 GLU B CA 1
ATOM 1572 C C . GLU B 1 68 ? 2.504 -25.828 -14.062 1 97.81 68 GLU B C 1
ATOM 1574 O O . GLU B 1 68 ? 2.795 -25.875 -15.258 1 97.81 68 GLU B O 1
ATOM 1579 N N . ASN B 1 69 ? 1.301 -25.609 -13.672 1 95.38 69 ASN B N 1
ATOM 1580 C CA . ASN B 1 69 ? 0.195 -25.578 -14.625 1 95.38 69 ASN B CA 1
ATOM 1581 C C . ASN B 1 69 ? -0.506 -24.219 -14.625 1 95.38 69 ASN B C 1
ATOM 1583 O O . ASN B 1 69 ? -1.511 -24.047 -15.312 1 95.38 69 ASN B O 1
ATOM 1587 N N . CYS B 1 70 ? 0.05 -23.266 -13.93 1 97.56 70 CYS B N 1
ATOM 1588 C CA . CYS B 1 70 ? -0.649 -21.984 -13.859 1 97.56 70 CYS B CA 1
ATOM 1589 C C . CYS B 1 70 ? -0.236 -21.078 -15.016 1 97.56 70 CYS B C 1
ATOM 1591 O O . CYS B 1 70 ? 0.817 -21.281 -15.617 1 97.56 70 CYS B O 1
ATOM 1593 N N . ASP B 1 71 ? -1.112 -20.156 -15.336 1 97.75 71 ASP B N 1
ATOM 1594 C CA . ASP B 1 71 ? -0.867 -19.203 -16.406 1 97.75 71 ASP B CA 1
ATOM 1595 C C . ASP B 1 71 ? -0.132 -17.969 -15.875 1 97.75 71 ASP B C 1
ATOM 1597 O O . ASP B 1 71 ? 0.541 -17.266 -16.641 1 97.75 71 ASP B O 1
ATOM 1601 N N . ALA B 1 72 ? -0.304 -17.703 -14.609 1 97.75 72 ALA B N 1
ATOM 1602 C CA . ALA B 1 72 ? 0.297 -16.531 -13.992 1 97.75 72 ALA B CA 1
ATOM 1603 C C . ALA B 1 72 ? 0.509 -16.734 -12.492 1 97.75 72 ALA B C 1
ATOM 1605 O O . ALA B 1 72 ? -0.188 -17.547 -11.867 1 97.75 72 ALA B O 1
ATOM 1606 N N . VAL B 1 73 ? 1.503 -16.016 -11.992 1 98.12 73 VAL B N 1
ATOM 1607 C CA . VAL B 1 73 ? 1.795 -16.031 -10.562 1 98.12 73 VAL B CA 1
ATOM 1608 C C . VAL B 1 73 ? 1.744 -14.609 -10.008 1 98.12 73 VAL B C 1
ATOM 1610 O O . VAL B 1 73 ? 2.283 -13.68 -10.625 1 98.12 73 VAL B O 1
ATOM 1613 N N . ALA B 1 74 ? 1.072 -14.438 -8.938 1 98.56 74 ALA B N 1
ATOM 1614 C CA . ALA B 1 74 ? 1.063 -13.172 -8.211 1 98.56 74 ALA B CA 1
ATOM 1615 C C . ALA B 1 74 ? 1.543 -13.359 -6.773 1 98.56 74 ALA B C 1
ATOM 1617 O O . ALA B 1 74 ? 0.836 -13.938 -5.945 1 98.56 74 ALA B O 1
ATOM 1618 N N . ALA B 1 75 ? 2.703 -12.906 -6.504 1 98.56 75 ALA B N 1
ATOM 1619 C CA . ALA B 1 75 ? 3.232 -12.906 -5.145 1 98.56 75 ALA B CA 1
ATOM 1620 C C . ALA B 1 75 ? 2.934 -11.594 -4.434 1 98.56 75 ALA B C 1
ATOM 1622 O O . ALA B 1 75 ? 3.586 -10.578 -4.691 1 98.56 75 ALA B O 1
ATOM 1623 N N . VAL B 1 76 ? 1.985 -11.664 -3.443 1 98.62 76 VAL B N 1
ATOM 1624 C CA . VAL B 1 76 ? 1.443 -10.375 -3.012 1 98.62 76 VAL B CA 1
ATOM 1625 C C . VAL B 1 76 ? 1.376 -10.328 -1.487 1 98.62 76 VAL B C 1
ATOM 1627 O O . VAL B 1 76 ? 0.61 -9.547 -0.917 1 98.62 76 VAL B O 1
ATOM 1630 N N . SER B 1 77 ? 2.137 -11.188 -0.794 1 98 77 SER B N 1
ATOM 1631 C CA . SER B 1 77 ? 2.162 -11.117 0.663 1 98 77 SER B CA 1
ATOM 1632 C C . SER B 1 77 ? 2.814 -9.828 1.143 1 98 77 SER B C 1
ATOM 1634 O O . SER B 1 77 ? 3.33 -9.047 0.336 1 98 77 SER B O 1
ATOM 1636 N N . GLU B 1 78 ? 2.789 -9.578 2.443 1 95.81 78 GLU B N 1
ATOM 1637 C CA . GLU B 1 78 ? 3.377 -8.367 2.998 1 95.81 78 GLU B CA 1
ATOM 1638 C C . GLU B 1 78 ? 4.883 -8.523 3.189 1 95.81 78 GLU B C 1
ATOM 1640 O O . GLU B 1 78 ? 5.566 -7.57 3.572 1 95.81 78 GLU B O 1
ATOM 1645 N N . ASP B 1 79 ? 5.402 -9.648 2.91 1 96.94 79 ASP B N 1
ATOM 1646 C CA . ASP B 1 79 ? 6.82 -9.938 3.105 1 96.94 79 ASP B CA 1
ATOM 1647 C C . ASP B 1 79 ? 7.594 -9.812 1.795 1 96.94 79 ASP B C 1
ATOM 1649 O O . ASP B 1 79 ? 7.547 -10.711 0.955 1 96.94 79 ASP B O 1
ATOM 1653 N N . ASP B 1 80 ? 8.422 -8.805 1.685 1 96.19 80 ASP B N 1
ATOM 1654 C CA . ASP B 1 80 ? 9.156 -8.531 0.45 1 96.19 80 ASP B CA 1
ATOM 1655 C C . ASP B 1 80 ? 10.078 -9.695 0.093 1 96.19 80 ASP B C 1
ATOM 1657 O O . ASP B 1 80 ? 10.117 -10.133 -1.058 1 96.19 80 ASP B O 1
ATOM 1661 N N . SER B 1 81 ? 10.766 -10.148 1.13 1 95.44 81 SER B N 1
ATOM 1662 C CA . SER B 1 81 ? 11.742 -11.211 0.884 1 95.44 81 SER B CA 1
ATOM 1663 C C . SER B 1 81 ? 11.062 -12.477 0.37 1 95.44 81 SER B C 1
ATOM 1665 O O . SER B 1 81 ? 11.539 -13.102 -0.577 1 95.44 81 SER B O 1
ATOM 1667 N N . LEU B 1 82 ? 9.969 -12.781 0.97 1 97.38 82 LEU B N 1
ATOM 1668 C CA . LEU B 1 82 ? 9.195 -13.953 0.561 1 97.38 82 LEU B CA 1
ATOM 1669 C C . LEU B 1 82 ? 8.695 -13.797 -0.872 1 97.38 82 LEU B C 1
ATOM 1671 O O . LEU B 1 82 ? 8.836 -14.719 -1.685 1 97.38 82 LEU B O 1
ATOM 1675 N N . ASN B 1 83 ? 8.148 -12.695 -1.2 1 97.56 83 ASN B N 1
ATOM 1676 C CA . ASN B 1 83 ? 7.633 -12.438 -2.543 1 97.56 83 ASN B CA 1
ATOM 1677 C C . ASN B 1 83 ? 8.734 -12.547 -3.592 1 97.56 83 ASN B C 1
ATOM 1679 O O . ASN B 1 83 ? 8.555 -13.195 -4.625 1 97.56 83 ASN B O 1
ATOM 1683 N N . LEU B 1 84 ? 9.852 -11.875 -3.275 1 95.69 84 LEU B N 1
ATOM 1684 C CA . LEU B 1 84 ? 10.961 -11.836 -4.223 1 95.69 84 LEU B CA 1
ATOM 1685 C C . LEU B 1 84 ? 11.516 -13.242 -4.469 1 95.69 84 LEU B C 1
ATOM 1687 O O . LEU B 1 84 ? 11.75 -13.625 -5.613 1 95.69 84 LEU B O 1
ATOM 1691 N N . MET B 1 85 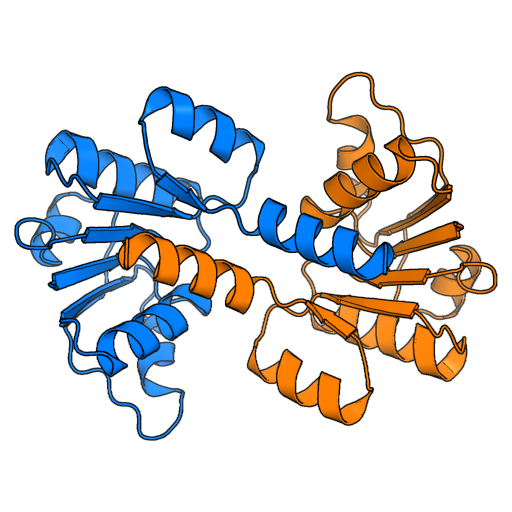? 11.641 -13.953 -3.447 1 96.31 85 MET B N 1
ATOM 1692 C CA . MET B 1 85 ? 12.172 -15.305 -3.574 1 96.31 85 MET B CA 1
ATOM 1693 C C . MET B 1 85 ? 11.211 -16.203 -4.352 1 96.31 85 MET B C 1
ATOM 1695 O O . MET B 1 85 ? 11.625 -16.891 -5.289 1 96.31 85 MET B O 1
ATOM 1699 N N . ALA B 1 86 ? 9.984 -16.188 -3.961 1 97.75 86 ALA B N 1
ATOM 1700 C CA . ALA B 1 86 ? 8.984 -17 -4.641 1 97.75 86 ALA B CA 1
ATOM 1701 C C . ALA B 1 86 ? 8.891 -16.641 -6.121 1 97.75 86 ALA B C 1
ATOM 1703 O O . ALA B 1 86 ? 8.797 -17.516 -6.977 1 97.75 86 ALA B O 1
ATOM 1704 N N . ALA B 1 87 ? 8.906 -15.336 -6.434 1 96.56 87 ALA B N 1
ATOM 1705 C CA . ALA B 1 87 ? 8.836 -14.859 -7.816 1 96.56 87 ALA B CA 1
ATOM 1706 C C . ALA B 1 87 ? 10.047 -15.336 -8.617 1 96.56 87 ALA B C 1
ATOM 1708 O O . ALA B 1 87 ? 9.914 -15.742 -9.773 1 96.56 87 ALA B O 1
ATOM 1709 N N . GLN B 1 88 ? 11.148 -15.219 -7.965 1 94.25 88 GLN B N 1
ATOM 1710 C CA . GLN B 1 88 ? 12.367 -15.648 -8.641 1 94.25 88 GLN B CA 1
ATOM 1711 C C . GLN B 1 88 ? 12.312 -17.141 -8.977 1 94.25 88 GLN B C 1
ATOM 1713 O O . GLN B 1 88 ? 12.688 -17.547 -10.07 1 94.25 88 GLN B O 1
ATOM 1718 N N . ILE B 1 89 ? 11.906 -17.953 -8 1 97 89 ILE B N 1
ATOM 1719 C CA . ILE B 1 89 ? 11.781 -19.391 -8.211 1 97 89 ILE B CA 1
ATOM 1720 C C . ILE B 1 89 ? 10.773 -19.656 -9.32 1 97 89 ILE B C 1
ATOM 1722 O O . ILE B 1 89 ? 11.016 -20.484 -10.203 1 97 89 ILE B O 1
ATOM 1726 N N . ALA B 1 90 ? 9.648 -18.953 -9.336 1 97 90 ALA B N 1
ATOM 1727 C CA . ALA B 1 90 ? 8.625 -19.094 -10.367 1 97 90 ALA B CA 1
ATOM 1728 C C . ALA B 1 90 ? 9.203 -18.844 -11.758 1 97 90 ALA B C 1
ATOM 1730 O O . ALA B 1 90 ? 8.93 -19.594 -12.695 1 97 90 ALA B O 1
ATOM 1731 N N . LYS B 1 91 ? 10.039 -17.812 -11.875 1 94.5 91 LYS B N 1
ATOM 1732 C CA . LYS B 1 91 ? 10.609 -17.422 -13.156 1 94.5 91 LYS B CA 1
ATOM 1733 C C . LYS B 1 91 ? 11.727 -18.391 -13.57 1 94.5 91 LYS B C 1
ATOM 1735 O O . LYS B 1 91 ? 11.742 -18.875 -14.703 1 94.5 91 LYS B O 1
ATOM 1740 N N . SER B 1 92 ? 12.609 -18.625 -12.688 1 93.94 92 SER B N 1
ATOM 1741 C CA . SER B 1 92 ? 13.859 -19.297 -13.031 1 93.94 92 SER B CA 1
ATOM 1742 C C . SER B 1 92 ? 13.672 -20.812 -13.062 1 93.94 92 SER B C 1
ATOM 1744 O O . SER B 1 92 ? 14.078 -21.484 -14.016 1 93.94 92 SER B O 1
ATOM 1746 N N . LEU B 1 93 ? 13.062 -21.328 -12.055 1 96.31 93 LEU B N 1
ATOM 1747 C CA . LEU B 1 93 ? 12.938 -22.781 -11.922 1 96.31 93 LEU B CA 1
ATOM 1748 C C . LEU B 1 93 ? 11.719 -23.281 -12.68 1 96.31 93 LEU B C 1
ATOM 1750 O O . LEU B 1 93 ? 11.797 -24.312 -13.359 1 96.31 93 LEU B O 1
ATOM 1754 N N . PHE B 1 94 ? 10.641 -22.594 -12.625 1 97.62 94 PHE B N 1
ATOM 1755 C CA . PHE B 1 94 ? 9.398 -23.094 -13.203 1 97.62 94 PHE B CA 1
ATOM 1756 C C . PHE B 1 94 ? 9.086 -22.391 -14.516 1 97.62 94 PHE B C 1
ATOM 1758 O O . PHE B 1 94 ? 8.094 -22.719 -15.172 1 97.62 94 PHE B O 1
ATOM 1765 N N . GLN B 1 95 ? 9.836 -21.406 -14.859 1 95.94 95 GLN B N 1
ATOM 1766 C CA . GLN B 1 95 ? 9.812 -20.719 -16.141 1 95.94 95 GLN B CA 1
ATOM 1767 C C . GLN B 1 95 ? 8.438 -20.109 -16.422 1 95.94 95 GLN B C 1
ATOM 1769 O O . GLN B 1 95 ? 7.918 -20.203 -17.531 1 95.94 95 GLN B O 1
ATOM 1774 N N . ARG B 1 96 ? 7.855 -19.594 -15.336 1 95.44 96 ARG B N 1
ATOM 1775 C CA . ARG B 1 96 ? 6.609 -18.875 -15.531 1 95.44 96 ARG B CA 1
ATOM 1776 C C . ARG B 1 96 ? 6.875 -17.484 -16.125 1 95.44 96 ARG B C 1
ATOM 1778 O O . ARG B 1 96 ? 7.727 -16.75 -15.633 1 95.44 96 ARG B O 1
ATOM 1785 N N . GLU B 1 97 ? 6.164 -17.172 -17.156 1 92.56 97 GLU B N 1
ATOM 1786 C CA . GLU B 1 97 ? 6.418 -15.922 -17.875 1 92.56 97 GLU B CA 1
ATOM 1787 C C . GLU B 1 97 ? 5.719 -14.742 -17.203 1 92.56 97 GLU B C 1
ATOM 1789 O O . GLU B 1 97 ? 6.281 -13.648 -17.109 1 92.56 97 GLU B O 1
ATOM 1794 N N . LYS B 1 98 ? 4.473 -14.953 -16.797 1 95.19 98 LYS B N 1
ATOM 1795 C CA . LYS B 1 98 ? 3.697 -13.883 -16.172 1 95.19 98 LYS B CA 1
ATOM 1796 C C . LYS B 1 98 ? 3.76 -13.969 -14.648 1 95.19 98 LYS B C 1
ATOM 1798 O O . LYS B 1 98 ? 2.996 -14.711 -14.031 1 95.19 98 LYS B O 1
ATOM 1803 N N . VAL B 1 99 ? 4.715 -13.172 -14.102 1 96.12 99 VAL B N 1
ATOM 1804 C CA . VAL B 1 99 ? 4.93 -13.148 -12.664 1 96.12 99 VAL B CA 1
ATOM 1805 C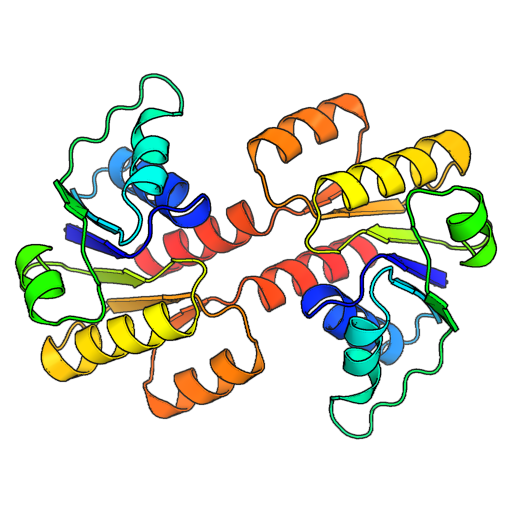 C . VAL B 1 99 ? 4.863 -11.711 -12.148 1 96.12 99 VAL B C 1
ATOM 1807 O O . VAL B 1 99 ? 5.656 -10.867 -12.562 1 96.12 99 VAL B O 1
ATOM 1810 N N . ILE B 1 100 ? 3.873 -11.477 -11.297 1 96.94 100 ILE B N 1
ATOM 1811 C CA . ILE B 1 100 ? 3.727 -10.18 -10.656 1 96.94 100 ILE B CA 1
ATOM 1812 C C . ILE B 1 100 ? 4.191 -10.266 -9.203 1 96.94 100 ILE B C 1
ATOM 1814 O O . ILE B 1 100 ? 3.768 -11.148 -8.461 1 96.94 100 ILE B O 1
ATOM 1818 N N . CYS B 1 101 ? 5.02 -9.352 -8.805 1 97 101 CYS B N 1
ATOM 1819 C CA . CYS B 1 101 ? 5.656 -9.414 -7.496 1 97 101 CYS B CA 1
ATOM 1820 C C . CYS B 1 101 ? 5.449 -8.109 -6.727 1 97 101 CYS B C 1
ATOM 1822 O O . CYS B 1 101 ? 5.891 -7.047 -7.16 1 97 101 CYS B O 1
ATOM 1824 N N . ARG B 1 102 ? 4.809 -8.195 -5.602 1 97.81 102 ARG B N 1
ATOM 1825 C CA . ARG B 1 102 ? 4.672 -7.066 -4.688 1 97.81 102 ARG B CA 1
ATOM 1826 C C . ARG B 1 102 ? 5.965 -6.832 -3.912 1 97.81 102 ARG B C 1
ATOM 1828 O O . ARG B 1 102 ? 6.539 -7.766 -3.352 1 97.81 102 ARG B O 1
ATOM 1835 N N . VAL B 1 103 ? 6.41 -5.586 -3.975 1 96.44 103 VAL B N 1
ATOM 1836 C CA . VAL B 1 103 ? 7.59 -5.191 -3.209 1 96.44 103 VAL B CA 1
ATOM 1837 C C . VAL B 1 103 ? 7.355 -3.824 -2.566 1 96.44 103 VAL B C 1
ATOM 1839 O O . VAL B 1 103 ? 7.227 -2.816 -3.268 1 96.44 103 VAL B O 1
ATOM 1842 N N . SER B 1 104 ? 7.383 -3.76 -1.264 1 95.62 104 SER B N 1
ATOM 1843 C CA . SER B 1 104 ? 7.023 -2.533 -0.562 1 95.62 104 SER B CA 1
ATOM 1844 C C . SER B 1 104 ? 8.203 -1.571 -0.489 1 95.62 104 SER B C 1
ATOM 1846 O O . SER B 1 104 ? 8.016 -0.357 -0.386 1 95.62 104 SER B O 1
ATOM 1848 N N . ASP B 1 105 ? 9.43 -2.049 -0.437 1 93.75 105 ASP B N 1
ATOM 1849 C CA . ASP B 1 105 ? 10.617 -1.21 -0.431 1 93.75 105 ASP B CA 1
ATOM 1850 C C . ASP B 1 105 ? 10.945 -0.711 -1.836 1 93.75 105 ASP B C 1
ATOM 1852 O O . ASP B 1 105 ? 11.336 -1.496 -2.705 1 93.75 105 ASP B O 1
ATOM 1856 N N . PRO B 1 106 ? 10.867 0.569 -2.043 1 91.62 106 PRO B N 1
ATOM 1857 C CA . PRO B 1 106 ? 11.109 1.096 -3.387 1 91.62 106 PRO B CA 1
ATOM 1858 C C . PRO B 1 106 ? 12.523 0.802 -3.889 1 91.62 106 PRO B C 1
ATOM 1860 O O . PRO B 1 106 ? 12.734 0.645 -5.094 1 91.62 106 PRO B O 1
ATOM 1863 N N . HIS B 1 107 ? 13.453 0.788 -2.988 1 87.5 107 HIS B N 1
ATOM 1864 C CA . HIS B 1 107 ? 14.828 0.508 -3.395 1 87.5 107 HIS B CA 1
ATOM 1865 C C . HIS B 1 107 ? 14.969 -0.92 -3.91 1 87.5 107 HIS B C 1
ATOM 1867 O O . HIS B 1 107 ? 15.695 -1.168 -4.875 1 87.5 107 HIS B O 1
ATOM 1873 N N . LEU B 1 108 ? 14.242 -1.838 -3.256 1 87 108 LEU B N 1
ATOM 1874 C CA . LEU B 1 108 ? 14.25 -3.227 -3.703 1 87 108 LEU B CA 1
ATOM 1875 C C . LEU B 1 108 ? 13.547 -3.369 -5.047 1 87 108 LEU B C 1
ATOM 1877 O O . LEU B 1 108 ? 13.953 -4.176 -5.887 1 87 108 LEU B O 1
ATOM 1881 N N . GLN B 1 109 ? 12.516 -2.586 -5.195 1 88 109 GLN B N 1
ATOM 1882 C CA . GLN B 1 109 ? 11.781 -2.625 -6.457 1 88 109 GLN B CA 1
ATOM 1883 C C . GLN B 1 109 ? 12.711 -2.338 -7.637 1 88 109 GLN B C 1
ATOM 1885 O O . GLN B 1 109 ? 12.688 -3.055 -8.641 1 88 109 GLN B O 1
ATOM 1890 N N . VAL B 1 110 ? 13.539 -1.351 -7.52 1 83.75 110 VAL B N 1
ATOM 1891 C CA . VAL B 1 110 ? 14.43 -0.927 -8.594 1 83.75 110 VAL B CA 1
ATOM 1892 C C . VAL B 1 110 ? 15.492 -2.002 -8.836 1 83.75 110 VAL B C 1
ATOM 1894 O O . VAL B 1 110 ? 15.727 -2.402 -9.977 1 83.75 110 VAL B O 1
ATOM 1897 N N . LEU B 1 111 ? 16.016 -2.521 -7.734 1 82 111 LEU B N 1
ATOM 1898 C CA . LEU B 1 111 ? 17.094 -3.49 -7.809 1 82 111 LEU B CA 1
ATOM 1899 C C . LEU B 1 111 ? 16.625 -4.789 -8.445 1 82 111 LEU B C 1
ATOM 1901 O O . LEU B 1 111 ? 17.297 -5.332 -9.328 1 82 111 LEU B O 1
ATOM 1905 N N . TYR B 1 112 ? 15.453 -5.211 -8.188 1 80.12 112 TYR B N 1
ATOM 1906 C CA . TYR B 1 112 ? 15 -6.527 -8.625 1 80.12 112 TYR B CA 1
ATOM 1907 C C . TYR B 1 112 ? 14.383 -6.465 -10.016 1 80.12 112 TYR B C 1
ATOM 1909 O O . TYR B 1 112 ? 14.422 -7.441 -10.766 1 80.12 112 TYR B O 1
ATOM 1917 N N . HIS B 1 113 ? 13.766 -5.395 -10.312 1 78.19 113 HIS B N 1
ATOM 1918 C CA . HIS B 1 113 ? 13.305 -5.234 -11.688 1 78.19 113 HIS B CA 1
ATOM 1919 C C . HIS B 1 113 ? 14.453 -5.379 -12.672 1 78.19 113 HIS B C 1
ATOM 1921 O O . HIS B 1 113 ? 14.344 -6.117 -13.656 1 78.19 113 HIS B O 1
ATOM 1927 N N . LYS B 1 114 ? 15.523 -4.746 -12.391 1 76.88 114 LYS B N 1
ATOM 1928 C CA . LYS B 1 114 ? 16.688 -4.773 -13.266 1 76.88 114 LYS B CA 1
ATOM 1929 C C . LYS B 1 114 ? 17.344 -6.156 -13.273 1 76.88 114 LYS B C 1
ATOM 1931 O O . LYS B 1 114 ? 17.75 -6.652 -14.328 1 76.88 114 LYS B O 1
ATOM 1936 N N . ALA B 1 115 ? 17.312 -6.832 -12.172 1 77.56 115 ALA B N 1
ATOM 1937 C CA . ALA B 1 115 ? 18.078 -8.062 -12.023 1 77.56 115 ALA B CA 1
ATOM 1938 C C . ALA B 1 115 ? 17.297 -9.273 -12.516 1 77.56 115 ALA B C 1
ATOM 1940 O O . ALA B 1 115 ? 17.859 -10.188 -13.109 1 77.56 115 ALA B O 1
ATOM 1941 N N . TYR B 1 116 ? 15.969 -9.281 -12.328 1 77.94 116 TYR B N 1
ATOM 1942 C CA . TYR B 1 116 ? 15.219 -10.516 -12.555 1 77.94 116 TYR B CA 1
ATOM 1943 C C . TYR B 1 116 ? 14.078 -10.289 -13.539 1 77.94 116 TYR B C 1
ATOM 1945 O O . TYR B 1 116 ? 13.328 -11.219 -13.844 1 77.94 116 TYR B O 1
ATOM 1953 N N . GLU B 1 117 ? 13.961 -9.07 -14.094 1 80.56 117 GLU B N 1
ATOM 1954 C CA . GLU B 1 117 ? 12.898 -8.75 -15.039 1 80.56 117 GLU B CA 1
ATOM 1955 C C . GLU B 1 117 ? 11.523 -9.094 -14.477 1 80.56 117 GLU B C 1
ATOM 1957 O O . GLU B 1 117 ? 10.703 -9.719 -15.156 1 80.56 117 GLU B O 1
ATOM 1962 N N . LEU B 1 118 ? 11.383 -8.969 -13.266 1 84.31 118 LEU B N 1
ATOM 1963 C CA . LEU B 1 118 ? 10.094 -9.203 -12.609 1 84.31 118 LEU B CA 1
ATOM 1964 C C . LEU B 1 118 ? 9.188 -7.988 -12.75 1 84.31 118 LEU B C 1
ATOM 1966 O O . LEU B 1 118 ? 9.648 -6.848 -12.656 1 84.31 118 LEU B O 1
ATOM 1970 N N . ASP B 1 119 ? 7.949 -8.273 -13.078 1 91.69 119 ASP B N 1
ATOM 1971 C CA . ASP B 1 119 ? 6.965 -7.203 -12.969 1 91.69 119 ASP B CA 1
ATOM 1972 C C . ASP B 1 119 ? 6.652 -6.891 -11.508 1 91.69 119 ASP B C 1
ATOM 1974 O O . ASP B 1 119 ? 6.066 -7.719 -10.805 1 91.69 119 ASP B O 1
ATOM 1978 N N . THR B 1 120 ? 7.062 -5.777 -11.039 1 95.31 120 THR B N 1
ATOM 1979 C CA . THR B 1 120 ? 6.922 -5.449 -9.617 1 95.31 120 THR B CA 1
ATOM 1980 C C . THR B 1 120 ? 5.855 -4.379 -9.414 1 95.31 120 THR B C 1
ATOM 1982 O O . THR B 1 120 ? 5.676 -3.502 -10.266 1 95.31 120 THR B O 1
ATOM 1985 N N . ILE B 1 121 ? 5.09 -4.5 -8.438 1 96.81 121 ILE B N 1
ATOM 1986 C CA . ILE B 1 121 ? 4.156 -3.498 -7.934 1 96.81 121 ILE B CA 1
ATOM 1987 C C . ILE B 1 121 ? 4.59 -3.049 -6.539 1 96.81 121 ILE B C 1
ATOM 1989 O O . ILE B 1 121 ? 4.828 -3.877 -5.66 1 96.81 121 ILE B O 1
ATOM 1993 N N . CYS B 1 122 ? 4.703 -1.777 -6.336 1 97.62 122 CYS B N 1
ATOM 1994 C CA . CYS B 1 122 ? 5.188 -1.247 -5.062 1 97.62 122 CYS B CA 1
ATOM 1995 C C . CYS B 1 122 ? 4.113 -0.41 -4.379 1 97.62 122 CYS B C 1
ATOM 1997 O O . CYS B 1 122 ? 3.855 0.727 -4.777 1 97.62 122 CYS B O 1
ATOM 1999 N N . PRO B 1 123 ? 3.521 -0.946 -3.305 1 97.81 123 PRO B N 1
ATOM 2000 C CA . PRO B 1 123 ? 2.473 -0.218 -2.588 1 97.81 123 PRO B CA 1
ATOM 2001 C C . PRO B 1 123 ? 2.934 1.152 -2.098 1 97.81 123 PRO B C 1
ATOM 2003 O O . PRO B 1 123 ? 2.154 2.109 -2.1 1 97.81 123 PRO B O 1
ATOM 2006 N N . THR B 1 124 ? 4.219 1.271 -1.648 1 97.31 124 THR B N 1
ATOM 2007 C CA . THR B 1 124 ? 4.766 2.525 -1.141 1 97.31 124 THR B CA 1
ATOM 2008 C C . THR B 1 124 ? 4.691 3.617 -2.203 1 97.31 124 THR B C 1
ATOM 2010 O O . THR B 1 124 ? 4.176 4.707 -1.948 1 97.31 124 THR B O 1
ATOM 2013 N N . VAL B 1 125 ? 5.117 3.26 -3.379 1 97.06 125 VAL B N 1
ATOM 2014 C CA . VAL B 1 125 ? 5.137 4.207 -4.488 1 97.06 125 VAL B CA 1
ATOM 2015 C C . VAL B 1 125 ? 3.709 4.555 -4.898 1 97.06 125 VAL B C 1
ATOM 2017 O O . VAL B 1 125 ? 3.381 5.73 -5.086 1 97.06 125 VAL B O 1
ATOM 2020 N N . LEU B 1 126 ? 2.865 3.564 -5.02 1 98.38 126 LEU B N 1
ATOM 2021 C CA . LEU B 1 126 ? 1.472 3.779 -5.391 1 98.38 126 LEU B CA 1
ATOM 2022 C C . LEU B 1 126 ? 0.787 4.727 -4.414 1 98.38 126 LEU B C 1
ATOM 2024 O O . LEU B 1 126 ? 0.097 5.66 -4.828 1 98.38 126 LEU B O 1
ATOM 2028 N N . THR B 1 127 ? 0.981 4.469 -3.148 1 98.5 127 THR B N 1
ATOM 2029 C CA . THR B 1 127 ? 0.335 5.258 -2.105 1 98.5 127 THR B CA 1
ATOM 2030 C C . THR B 1 127 ? 0.864 6.691 -2.105 1 98.5 127 THR B C 1
ATOM 2032 O O . THR B 1 127 ? 0.085 7.645 -2.07 1 98.5 127 THR B O 1
ATOM 2035 N N . GLU B 1 128 ? 2.232 6.781 -2.107 1 98.25 128 GLU B N 1
ATOM 2036 C CA . GLU B 1 128 ? 2.855 8.102 -2.117 1 98.25 128 GLU B CA 1
ATOM 2037 C C . GLU B 1 128 ? 2.348 8.945 -3.287 1 98.25 128 GLU B C 1
ATOM 2039 O O . GLU B 1 128 ? 1.981 10.109 -3.109 1 98.25 128 GLU B O 1
ATOM 2044 N N . GLN B 1 129 ? 2.252 8.336 -4.469 1 98.19 129 GLN B N 1
ATOM 2045 C CA . GLN B 1 129 ? 1.81 9.047 -5.66 1 98.19 129 GLN B CA 1
ATOM 2046 C C . GLN B 1 129 ? 0.341 9.445 -5.547 1 98.19 129 GLN B C 1
ATOM 2048 O O . GLN B 1 129 ? -0.046 10.539 -5.98 1 98.19 129 GLN B O 1
ATOM 2053 N N . ALA B 1 130 ? -0.449 8.602 -5.043 1 98.31 130 ALA B N 1
ATOM 2054 C CA . ALA B 1 130 ? -1.867 8.906 -4.871 1 98.31 130 ALA B CA 1
ATOM 2055 C C . ALA B 1 130 ? -2.062 10.086 -3.916 1 98.31 130 ALA B C 1
ATOM 2057 O O . ALA B 1 130 ? -2.869 10.977 -4.184 1 98.31 130 ALA B O 1
ATOM 2058 N N . VAL B 1 131 ? -1.32 10.109 -2.795 1 98.12 131 VAL B N 1
ATOM 2059 C CA . VAL B 1 131 ? -1.405 11.203 -1.83 1 98.12 131 VAL B CA 1
ATOM 2060 C C . VAL B 1 131 ? -0.899 12.5 -2.465 1 98.12 131 VAL B C 1
ATOM 2062 O O . VAL B 1 131 ? -1.541 13.539 -2.354 1 98.12 131 VAL B O 1
ATOM 2065 N N . PHE B 1 132 ? 0.255 12.406 -3.17 1 98.12 132 PHE B N 1
ATOM 2066 C CA . PHE B 1 132 ? 0.851 13.555 -3.842 1 98.12 132 PHE B CA 1
ATOM 2067 C C . PHE B 1 132 ? -0.145 14.195 -4.801 1 98.12 132 PHE B C 1
ATOM 2069 O O . PHE B 1 132 ? -0.35 15.414 -4.77 1 98.12 132 PHE B O 1
ATOM 2076 N N . ARG B 1 133 ? -0.834 13.391 -5.562 1 96.94 133 ARG B N 1
ATOM 2077 C CA . ARG B 1 133 ? -1.8 13.875 -6.543 1 96.94 133 ARG B CA 1
ATOM 2078 C C . ARG B 1 133 ? -3.002 14.516 -5.859 1 96.94 133 ARG B C 1
ATOM 2080 O O . ARG B 1 133 ? -3.545 15.508 -6.348 1 96.94 133 ARG B O 1
ATOM 2087 N N . SER B 1 134 ? -3.389 13.883 -4.789 1 95.88 134 SER B N 1
ATOM 2088 C CA . SER B 1 134 ? -4.531 14.406 -4.051 1 95.88 134 SER B CA 1
ATOM 2089 C C . SER B 1 134 ? -4.23 15.789 -3.469 1 95.88 134 SER B C 1
ATOM 2091 O O . SER B 1 134 ? -5.117 16.641 -3.389 1 95.88 134 SER B O 1
ATOM 2093 N N . LEU B 1 135 ? -2.963 16 -3.027 1 95.19 135 LEU B N 1
ATOM 2094 C CA . LEU B 1 135 ? -2.555 17.281 -2.455 1 95.19 135 LEU B CA 1
ATOM 2095 C C . LEU B 1 135 ? -2.445 18.344 -3.535 1 95.19 135 LEU B C 1
ATOM 2097 O O . LEU B 1 135 ? -2.672 19.531 -3.27 1 95.19 135 LEU B O 1
ATOM 2101 N N . ALA B 1 136 ? -2.145 17.938 -4.742 1 86.88 136 ALA B N 1
ATOM 2102 C CA . ALA B 1 136 ? -1.941 18.875 -5.848 1 86.88 136 ALA B CA 1
ATOM 2103 C C . ALA B 1 136 ? -3.275 19.328 -6.426 1 86.88 136 ALA B C 1
ATOM 2105 O O . ALA B 1 136 ? -3.318 20.266 -7.238 1 86.88 136 ALA B O 1
ATOM 2106 N N . LYS B 1 137 ? -4.418 18.688 -6.16 1 76.5 137 LYS B N 1
ATOM 2107 C CA . LYS B 1 137 ? -5.73 19.094 -6.656 1 76.5 137 LYS B CA 1
ATOM 2108 C C . LYS B 1 137 ? -6.293 20.25 -5.855 1 76.5 137 LYS B C 1
ATOM 2110 O O . LYS B 1 137 ? -6.066 20.359 -4.648 1 76.5 137 LYS B O 1
#

Radius of gyration: 19.97 Å; Cα contacts (8 Å, |Δi|>4): 586; chains: 2; bounding box: 44×56×41 Å

pLDDT: mean 93.95, std 6.93, range [62.66, 98.81]

InterPro domains:
  IPR003148 Regulator of K+ conductance, N-terminal lobe [PF02254] (3-114)
  IPR003148 Regulator of K+ conductance, N-terminal lobe [PS51201] (1-125)
  IPR006036 Potassium uptake protein TrkA [PR00335] (2-16)
  IPR006036 Potassium uptake protein TrkA [PR00335] (19-33)
  IPR006036 Potassium uptake protein TrkA [PR00335] (53-63)
  IPR006036 Potassium uptake protein TrkA [PR00335] (64-74)
  IPR006036 Potassium uptake protein TrkA [PR00335] (77-91)
  IPR036291 NAD(P)-binding domain superfamily [SSF51735] (1-135)
  IPR050721 Trk/Ktr/HKT Potassium Transport [PTHR43833] (1-134)

Foldseek 3Di:
DEEEEEAQAPVRLVVQQVCVVVPYAYFYEYQDPVSVVSNPPDDPGDRDHHYHHDQLLDVVSCVVRPLLPGQAYEYAHPDQVSQLSSQQCSCPVNNRDHYEGEHQDVVVVVVSCVVRVHRYDHPNVVVVVVVVVVVVD/DEEEEEAQAPVRLVVQQVCVVVPYAYFYEYQDPVSVVSNPPDDPGDRDHHYHHDQLLDVVSCVVRPLLPGQAYEYAHPDQVSQLNSQQCSCPVNNRDHYEGEHQDVVVVVVSCVVRVHRYDHPNVVVVVVVVVVVVD

Sequence (274 aa):
MNILVIGCDQVGASLVRDLERIGHDISIIEKDSEQLKRLDAFDDYTFSGNALVGDPTDPDVLRQGGIENCDAVAAVSEDDSLNLMAAQIAKSLFQREKVICRVSDPHLQVLYHKAYELDTICPTVLTEQAVFRSLAKMNILVIGCDQVGASLVRDLERIGHDISIIEKDSEQLKRLDAFDDYTFSGNALVGDPTDPDVLRQGGIENCDAVAAVSEDDSLNLMAAQIAKSLFQREKVICRVSDPHLQVLYHKAYELDTICPTVLTEQAVFRSLAK

Secondary structure (DSSP, 8-state):
-EEEEE--SHHHHHHHHHHHHTT-EEEEEESSGGGGGGGGSSTT----SEEEES-TTSHHHHHHTTGGG-SEEEE-SS-HHHHHHHHHHHHHTS--S-EEEE---HHHHHHHHHHH--EEE-HHHHHHHHHHHHHH-/-EEEEE--SHHHHHHHHHHHHTT-EEEEEES-GGGGGGGGSSTT----SEEEES-TTSHHHHHHTTGGG-SEEEE-SS-HHHHHHHHHHHHHTS--S-EEEE---HHHHHHHHHHH--EEE-HHHHHHHHHHHHHH-

Nearest PDB structures (foldseek):
  3l4b-assembly1_A  TM=9.397E-01  e=2.122E-11  Thermotoga maritima MSB8
  3l4b-assembly1_E  TM=9.421E-01  e=8.948E-11  Thermotoga maritima MSB8
  1id1-assembly1_B  TM=8.053E-01  e=4.190E-08  Escherichia coli
  8djb-assembly1_A  TM=8.521E-01  e=1.530E-06  Methanothermobacter thermautotrophicus
  2aef-assembly1_A  TM=8.729E-01  e=3.355E-06  Methanothermobacter thermautotrophicus

Organism: NCBI:txid853